Protein AF-A0AAV7K081-F1 (afdb_monomer_lite)

pLDDT: mean 83.05, std 21.76, range [30.31, 98.81]

Foldseek 3Di:
DPPVVVVVVVVVVVVVVPPPDDPPPPDPPPVLPPDPDDDQDDLPQQDLVLLVVLLVLCLPPLNLLAACQLNDADDPVVLVVCVVCVVVVNHDPSDPVDDNNSSSNNNLVSQQVSQALADLNLLVQLLVCLVVVPLVSNLVSLVSHDPSSSVSLLSVLVSLLSSLVSCVRHVQHLLNNLQSRQCSRHVNDDSVSSSSSSSSCSVCVCVSPVD

Organism: NCBI:txid111878

Sequence (211 aa):
MDNLKSIRNSIIGAIRGHLNVDSRRSKPDKNCNKLRTTGVNKIIGLNTVLVAECVAYLKKSISLREEGIFRIPGDLNQVKLYHKQFDYSMKPDLNEELDPNNISTLLKQHIKENCGLLPKREACDMYTAVRQKNIEEISSVIERIAPEQQFIMKEVLYLFKEVSEHEKENKMCTGAIATSCGLSIFPSVNAGNANLMLKILIDNVDEIYKQ

Secondary structure (DSSP, 8-state):
--HHHHHHHHHHHHHHTS-----------TTSSS----S----TT--HHHHHHHHHHHTSHHHHTSTTTTTS---HHHHHHHHHHHHTT------TTS-HHHHHHHHHHHHHHTT-SS-TTTHHHHHHHHHHT-HHHHHHHHHTS-HHHHHHHHHHHHHHHHHHHTHHHH---HHHHHHHHHHHH-TTS-HHHHHHHHHHHHHTHHHHT--

InterPro domains:
  IPR000198 Rho GTPase-activating protein domain [PF00620] (50-187)
  IPR000198 Rho GTPase-activating protein domain [PS50238] (38-209)
  IPR000198 Rho GTPase-activating protein domain [SM00324] (45-206)
  IPR008936 Rho GTPase activation protein [G3DSA:1.10.555.10] (46-210)
  IPR008936 Rho GTPase activation protein [SSF48350] (50-210)

Structure (mmCIF, N/CA/C/O backbone):
data_AF-A0AAV7K081-F1
#
_entry.id   AF-A0AAV7K081-F1
#
loop_
_atom_site.group_PDB
_atom_site.id
_atom_site.type_symbol
_atom_site.label_atom_id
_atom_site.label_alt_id
_atom_site.label_comp_id
_atom_site.label_asym_id
_atom_site.label_entity_id
_atom_site.label_seq_id
_atom_site.pdbx_PDB_ins_code
_atom_site.Cartn_x
_atom_site.Cartn_y
_atom_site.Cartn_z
_atom_site.occupancy
_atom_site.B_iso_or_equiv
_atom_site.auth_seq_id
_atom_site.auth_comp_id
_atom_site.auth_asym_id
_atom_site.auth_atom_id
_atom_site.pdbx_PDB_m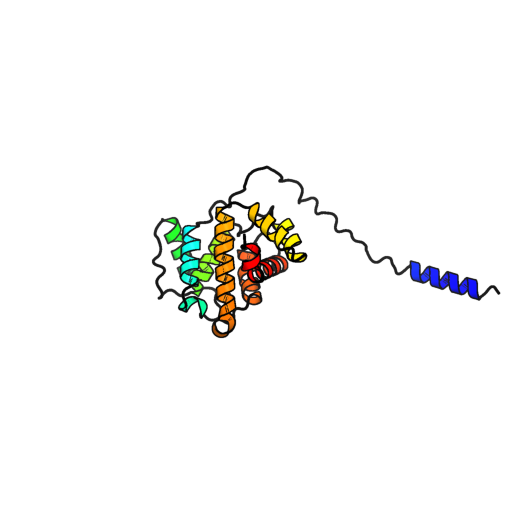odel_num
ATOM 1 N N . MET A 1 1 ? -39.541 -38.784 50.580 1.00 57.72 1 MET A N 1
ATOM 2 C CA . MET A 1 1 ? -39.450 -37.682 49.588 1.00 57.72 1 MET A CA 1
ATOM 3 C C . MET A 1 1 ? -38.010 -37.152 49.521 1.00 57.72 1 MET A C 1
ATOM 5 O O . MET A 1 1 ? -37.781 -35.974 49.274 1.00 57.72 1 MET A O 1
ATOM 9 N N . ASP A 1 2 ? -37.022 -38.043 49.676 1.00 56.03 2 ASP A N 1
ATOM 10 C CA . ASP A 1 2 ? -35.643 -37.648 50.011 1.00 56.03 2 ASP A CA 1
ATOM 11 C C . ASP A 1 2 ? -34.622 -38.074 48.949 1.00 56.03 2 ASP A C 1
ATOM 13 O O . ASP A 1 2 ? -33.504 -37.571 48.916 1.00 56.03 2 ASP A O 1
ATOM 17 N N . ASN A 1 3 ? -35.039 -38.905 47.989 1.00 50.78 3 ASN A N 1
ATOM 18 C CA . ASN A 1 3 ? -34.164 -39.378 46.915 1.00 50.78 3 ASN A CA 1
ATOM 19 C C . ASN A 1 3 ? -34.040 -38.369 45.749 1.00 50.78 3 ASN A C 1
ATOM 21 O O . ASN A 1 3 ? -33.007 -38.280 45.093 1.00 50.78 3 ASN A O 1
ATOM 25 N N . LEU A 1 4 ? -35.052 -37.514 45.541 1.00 49.44 4 LEU A N 1
ATOM 26 C CA . LEU A 1 4 ? -35.037 -36.464 44.505 1.00 49.44 4 LEU A CA 1
ATOM 27 C C . LEU A 1 4 ? -34.168 -35.249 44.884 1.00 49.44 4 LEU A C 1
ATOM 29 O O . LEU A 1 4 ? -33.596 -34.602 44.008 1.00 49.44 4 LEU A O 1
ATOM 33 N N . LYS A 1 5 ? -34.018 -34.948 46.184 1.00 52.81 5 LYS A N 1
ATOM 34 C CA . LYS A 1 5 ? -33.141 -33.864 46.667 1.00 52.81 5 LYS A CA 1
ATOM 35 C C . LYS A 1 5 ? -31.658 -34.235 46.557 1.00 52.81 5 LYS A C 1
ATOM 37 O O . LYS A 1 5 ? -30.850 -33.379 46.208 1.00 52.81 5 LYS A O 1
ATOM 42 N N . SER A 1 6 ? -31.316 -35.506 46.777 1.00 52.69 6 SER A N 1
ATOM 43 C CA . SER A 1 6 ? -29.941 -36.011 46.644 1.00 52.69 6 SER A CA 1
ATOM 44 C C . SER A 1 6 ? -29.457 -35.979 45.186 1.00 52.69 6 SER A C 1
ATOM 46 O O . SER A 1 6 ? -28.386 -35.446 44.893 1.00 52.69 6 SER A O 1
ATOM 48 N N . ILE A 1 7 ? -30.303 -36.416 44.245 1.00 54.06 7 ILE A N 1
ATOM 49 C CA . ILE A 1 7 ? -29.996 -36.388 42.804 1.00 54.06 7 ILE A CA 1
ATOM 50 C C . ILE A 1 7 ? -29.875 -34.943 42.291 1.00 54.06 7 ILE A C 1
ATOM 52 O O . ILE A 1 7 ? -28.935 -34.619 41.565 1.00 54.06 7 ILE A O 1
ATOM 56 N N . ARG A 1 8 ? -30.757 -34.034 42.731 1.00 52.09 8 ARG A N 1
ATOM 57 C CA . ARG A 1 8 ? -30.689 -32.610 42.361 1.00 52.09 8 ARG A CA 1
ATOM 58 C C . ARG A 1 8 ? -29.413 -31.927 42.877 1.00 52.09 8 ARG A C 1
ATOM 60 O O . ARG A 1 8 ? -28.838 -31.110 42.162 1.00 52.09 8 ARG A O 1
ATOM 67 N N . ASN A 1 9 ? -28.935 -32.289 44.068 1.00 52.09 9 ASN A N 1
ATOM 68 C CA . ASN A 1 9 ? -27.687 -31.751 44.619 1.00 52.09 9 ASN A CA 1
ATOM 69 C C . ASN A 1 9 ? -26.438 -32.318 43.921 1.00 52.09 9 ASN A C 1
ATOM 71 O O . ASN A 1 9 ? -25.468 -31.585 43.737 1.00 52.09 9 ASN A O 1
ATOM 75 N N . SER A 1 10 ? -26.483 -33.571 43.457 1.00 52.34 10 SER A N 1
ATOM 76 C CA . SER A 1 10 ? -25.402 -34.180 42.666 1.00 52.34 10 SER A CA 1
ATOM 77 C C . SER A 1 10 ? -25.279 -33.563 41.264 1.00 52.34 10 SER A C 1
ATOM 79 O O . SER A 1 10 ? -24.178 -33.248 40.816 1.00 52.34 10 SER A O 1
ATOM 81 N N . ILE A 1 11 ? -26.407 -33.278 40.600 1.00 51.50 11 ILE A N 1
ATOM 82 C CA . ILE A 1 11 ? -26.422 -32.637 39.271 1.00 51.50 11 ILE A CA 1
ATOM 83 C C . ILE A 1 11 ? -25.978 -31.164 39.355 1.00 51.50 11 ILE A C 1
ATOM 85 O O . ILE A 1 11 ? -25.198 -30.707 38.520 1.00 51.50 11 ILE A O 1
ATOM 89 N N . ILE A 1 12 ? -26.392 -30.421 40.391 1.00 52.19 12 ILE A N 1
ATOM 90 C CA . ILE A 1 12 ? -25.930 -29.035 40.610 1.00 52.19 12 ILE A CA 1
ATOM 91 C C . ILE A 1 12 ? -24.429 -28.989 40.960 1.00 52.19 12 ILE A C 1
ATOM 93 O O . ILE A 1 12 ? -23.737 -28.050 40.558 1.00 52.19 12 ILE A O 1
ATOM 97 N N . GLY A 1 13 ? -23.905 -30.005 41.656 1.00 47.75 13 GLY A N 1
ATOM 98 C CA . GLY A 1 13 ? -22.469 -30.163 41.914 1.00 47.75 13 GLY A CA 1
ATOM 99 C C . GLY A 1 13 ? -21.655 -30.427 40.642 1.00 47.75 13 GLY A C 1
ATOM 100 O O . GLY A 1 13 ? -20.613 -29.805 40.446 1.00 47.75 13 GLY A O 1
ATOM 101 N N . ALA A 1 14 ? -22.165 -31.270 39.739 1.00 45.94 14 ALA A N 1
ATOM 102 C CA . ALA A 1 14 ? -21.508 -31.598 38.472 1.00 45.94 14 ALA A CA 1
ATOM 103 C C . ALA A 1 14 ? -21.505 -30.424 37.469 1.00 45.94 14 ALA A C 1
ATOM 105 O O . ALA A 1 14 ? -20.506 -30.197 36.790 1.00 45.94 14 ALA A O 1
ATOM 106 N N . ILE A 1 15 ? -22.569 -29.611 37.429 1.00 44.66 15 ILE A N 1
ATOM 107 C CA . ILE A 1 15 ? -22.637 -28.421 36.558 1.00 44.66 15 ILE A CA 1
ATOM 108 C C . ILE A 1 15 ? -21.703 -27.301 37.059 1.00 44.66 15 ILE A C 1
ATOM 110 O O . ILE A 1 15 ? -21.118 -26.574 36.256 1.00 44.66 15 ILE A O 1
ATOM 114 N N . ARG A 1 16 ? -21.477 -27.192 38.378 1.00 42.59 16 ARG A N 1
ATOM 115 C CA . ARG A 1 16 ? -20.508 -26.235 38.952 1.00 42.59 16 ARG A CA 1
ATOM 116 C C . ARG A 1 16 ? -19.041 -26.620 38.721 1.00 42.59 16 ARG A C 1
ATOM 118 O O . ARG A 1 16 ? -18.193 -25.734 38.752 1.00 42.59 16 ARG A O 1
ATOM 125 N N . GLY A 1 17 ? -18.741 -27.891 38.442 1.00 38.66 17 GLY A N 1
ATOM 126 C CA . GLY A 1 17 ? -17.387 -28.375 38.130 1.00 38.66 17 GLY A CA 1
ATOM 127 C C . GLY A 1 17 ? -16.946 -28.198 36.669 1.00 38.66 17 GLY A C 1
ATOM 128 O O . GLY A 1 17 ? -15.769 -28.376 36.364 1.00 38.66 17 GLY A O 1
ATOM 129 N N . HIS A 1 18 ? -17.859 -27.833 35.760 1.00 40.00 18 HIS A N 1
ATOM 130 C CA . HIS A 1 18 ? -17.587 -27.734 34.315 1.00 40.00 18 HIS A CA 1
ATOM 131 C C . HIS A 1 18 ? -17.821 -26.348 33.696 1.00 40.00 18 HIS A C 1
ATOM 133 O O . HIS A 1 18 ? -17.709 -26.186 32.485 1.00 40.00 18 HIS A O 1
ATOM 139 N N . LEU A 1 19 ? -18.040 -25.320 34.521 1.00 35.12 19 LEU A N 1
ATOM 140 C CA . LEU A 1 19 ? -18.090 -23.916 34.087 1.00 35.12 19 LEU A CA 1
ATOM 141 C C . LEU A 1 19 ? -16.868 -23.098 34.528 1.00 35.12 19 LEU A C 1
ATOM 143 O O . LEU A 1 19 ? -16.942 -21.877 34.629 1.00 35.12 19 LEU A O 1
ATOM 147 N N . ASN A 1 20 ? -15.724 -23.749 34.747 1.00 35.44 20 ASN A N 1
ATOM 148 C CA . ASN A 1 20 ? -14.445 -23.056 34.889 1.00 35.44 20 ASN A CA 1
ATOM 149 C C . ASN A 1 20 ? -13.696 -23.067 33.548 1.00 35.44 20 ASN A C 1
ATOM 151 O O . ASN A 1 20 ? -12.633 -23.664 33.404 1.00 35.44 20 ASN A O 1
ATOM 155 N N . VAL A 1 21 ? -14.305 -22.442 32.538 1.00 37.94 21 VAL A N 1
ATOM 156 C CA . VAL A 1 21 ? -13.616 -22.091 31.294 1.00 37.94 21 VAL A CA 1
ATOM 157 C C . VAL A 1 21 ? -13.020 -20.709 31.505 1.00 37.94 21 VAL A C 1
ATOM 159 O O . VAL A 1 21 ? -13.690 -19.695 31.343 1.00 37.94 21 VAL A O 1
ATOM 162 N N . ASP A 1 22 ? -11.768 -20.717 31.956 1.00 32.66 22 ASP A N 1
ATOM 163 C CA . ASP A 1 22 ? -10.727 -19.727 31.686 1.00 32.66 22 ASP A CA 1
ATOM 164 C C . ASP A 1 22 ? -11.229 -18.367 31.165 1.00 32.66 22 ASP A C 1
ATOM 166 O O . ASP A 1 22 ? -11.055 -17.991 30.004 1.00 32.66 22 ASP A O 1
ATOM 170 N N . SER A 1 23 ? -11.741 -17.539 32.075 1.00 32.81 23 SER A N 1
ATOM 171 C CA . SER A 1 23 ? -11.668 -16.090 31.923 1.00 32.81 23 SER A CA 1
ATOM 172 C C . SER A 1 23 ? -10.210 -15.658 32.106 1.00 32.81 23 SER A C 1
ATOM 174 O O . SER A 1 23 ? -9.853 -14.974 33.070 1.00 32.81 23 SER A O 1
ATOM 176 N N . ARG A 1 24 ? -9.334 -16.049 31.173 1.00 30.31 24 ARG A N 1
ATOM 177 C CA . ARG A 1 24 ? -8.068 -15.351 30.975 1.00 30.31 24 ARG A CA 1
ATOM 178 C C . ARG A 1 24 ? -8.418 -13.996 30.381 1.00 30.31 24 ARG A C 1
ATOM 180 O O . ARG A 1 24 ? -8.382 -13.796 29.173 1.00 30.31 24 ARG A O 1
ATOM 187 N N . ARG A 1 25 ? -8.737 -13.046 31.267 1.00 32.03 25 ARG A N 1
ATOM 188 C CA . ARG A 1 25 ? -8.391 -11.643 31.047 1.00 32.03 25 ARG A CA 1
ATOM 189 C C . ARG A 1 25 ? -6.933 -11.654 30.614 1.00 32.03 25 ARG A C 1
ATOM 191 O O . ARG A 1 25 ? -6.047 -11.882 31.440 1.00 32.03 25 ARG A O 1
ATOM 198 N N . SER A 1 26 ? -6.695 -11.476 29.321 1.00 33.00 26 SER A N 1
ATOM 199 C CA . SER A 1 26 ? -5.400 -11.072 28.804 1.00 33.00 26 SER A CA 1
ATOM 200 C C . SER A 1 26 ? -5.008 -9.866 29.644 1.00 33.00 26 SER A C 1
ATOM 202 O O . SER A 1 26 ? -5.657 -8.820 29.601 1.00 33.00 26 SER A O 1
ATOM 204 N N . LYS A 1 27 ? -4.020 -10.060 30.522 1.00 31.00 27 LYS A N 1
ATOM 205 C CA . LYS A 1 27 ? -3.407 -8.958 31.255 1.00 31.00 27 LYS A CA 1
ATOM 206 C C . LYS A 1 27 ? -3.045 -7.915 30.193 1.00 31.00 27 LYS A C 1
ATOM 208 O O . LYS A 1 27 ? -2.459 -8.321 29.188 1.00 31.00 27 LYS A O 1
ATOM 213 N N . PRO A 1 28 ? -3.398 -6.629 30.363 1.00 32.41 28 PRO A N 1
ATOM 214 C CA . PRO A 1 28 ? -2.905 -5.608 29.456 1.00 32.41 28 PRO A CA 1
ATOM 215 C C . PRO A 1 28 ? -1.388 -5.739 29.445 1.00 32.41 28 PRO A C 1
ATOM 217 O O . PRO A 1 28 ? -0.758 -5.778 30.509 1.00 32.41 28 PRO A O 1
ATOM 220 N N . ASP A 1 29 ? -0.841 -5.944 28.252 1.00 36.31 29 ASP A N 1
ATOM 221 C CA . ASP A 1 29 ? 0.574 -6.187 28.052 1.00 36.31 29 ASP A CA 1
ATOM 222 C C . ASP A 1 29 ? 1.336 -5.014 28.680 1.00 36.31 29 ASP A C 1
ATOM 224 O O . ASP A 1 29 ? 1.235 -3.863 28.243 1.00 36.31 29 ASP A O 1
ATOM 228 N N . LYS A 1 30 ? 2.030 -5.282 29.794 1.00 36.84 30 LYS A N 1
ATOM 229 C CA . LYS A 1 30 ? 2.661 -4.251 30.638 1.00 36.84 30 LYS A CA 1
ATOM 230 C C . LYS A 1 30 ? 3.803 -3.526 29.916 1.00 36.84 30 LYS A C 1
ATOM 232 O O . LYS A 1 30 ? 4.376 -2.594 30.473 1.00 36.84 30 LYS A O 1
ATOM 237 N N . ASN A 1 31 ? 4.095 -3.919 28.679 1.00 37.59 31 ASN A N 1
ATOM 238 C CA . ASN A 1 31 ? 5.077 -3.300 27.806 1.00 37.59 31 ASN A CA 1
ATOM 239 C C . ASN A 1 31 ? 4.526 -2.146 26.944 1.00 37.59 31 ASN A C 1
ATOM 241 O O . ASN A 1 31 ? 5.303 -1.475 26.272 1.00 37.59 31 ASN A O 1
ATOM 245 N N . CYS A 1 32 ? 3.214 -1.873 26.966 1.00 40.88 32 CYS A N 1
ATOM 246 C CA . CYS A 1 32 ? 2.608 -0.799 26.161 1.00 40.88 32 CYS A CA 1
ATOM 247 C C . CYS A 1 32 ? 2.586 0.583 26.858 1.00 40.88 32 CYS A C 1
ATOM 249 O O . CYS A 1 32 ? 2.302 1.595 26.222 1.00 40.88 32 CYS A O 1
ATOM 251 N N . ASN A 1 33 ? 2.904 0.661 28.157 1.00 32.31 33 ASN A N 1
ATOM 252 C CA . ASN A 1 33 ? 2.663 1.863 28.977 1.00 32.31 33 ASN A CA 1
ATOM 253 C C . ASN A 1 33 ? 3.893 2.730 29.280 1.00 32.31 33 ASN A C 1
ATOM 255 O O . ASN A 1 33 ? 3.880 3.524 30.220 1.00 32.31 33 ASN A O 1
ATOM 259 N N . LYS A 1 34 ? 4.954 2.644 28.479 1.00 36.94 34 LYS A N 1
ATOM 260 C CA . LYS A 1 34 ? 6.111 3.530 28.643 1.00 36.94 34 LYS A CA 1
ATOM 261 C C . LYS A 1 34 ? 6.575 4.029 27.285 1.00 36.94 34 LYS A C 1
ATOM 263 O O . LYS A 1 34 ? 7.508 3.470 26.743 1.00 36.94 34 LYS A O 1
ATOM 268 N N . LEU A 1 35 ? 5.852 5.011 26.738 1.00 37.44 35 LEU A N 1
ATOM 269 C CA . LEU A 1 35 ? 6.270 5.981 25.705 1.00 37.44 35 LEU A CA 1
ATOM 270 C C . LEU A 1 35 ? 5.055 6.869 25.355 1.00 37.44 35 LEU A C 1
ATOM 272 O O . LEU A 1 35 ? 4.491 6.824 24.266 1.00 37.44 35 LEU A O 1
ATOM 276 N N . ARG A 1 36 ? 4.606 7.667 26.329 1.00 37.81 36 ARG A N 1
ATOM 277 C CA . ARG A 1 36 ? 3.762 8.842 26.073 1.00 37.81 36 ARG A CA 1
ATOM 278 C C . ARG A 1 36 ? 4.632 10.076 26.271 1.00 37.81 36 ARG A C 1
ATOM 280 O O . ARG A 1 36 ? 4.566 10.726 27.305 1.00 37.81 36 ARG A O 1
ATOM 287 N N . THR A 1 37 ? 5.490 10.348 25.298 1.00 37.56 37 THR A N 1
ATOM 288 C CA . THR A 1 37 ? 6.133 11.654 25.143 1.00 37.56 37 THR A CA 1
ATOM 289 C C . THR A 1 37 ? 5.453 12.360 23.983 1.00 37.56 37 THR A C 1
ATOM 291 O O . THR A 1 37 ? 5.341 11.821 22.885 1.00 37.56 37 THR A O 1
ATOM 294 N N . THR A 1 38 ? 4.927 13.540 24.278 1.00 39.31 38 THR A N 1
ATOM 295 C CA . THR A 1 38 ? 4.279 14.474 23.361 1.00 39.31 38 THR A CA 1
ATOM 296 C C . THR A 1 38 ? 5.283 14.964 22.321 1.00 39.31 38 THR A C 1
ATOM 298 O O . THR A 1 38 ? 6.138 15.792 22.617 1.00 39.31 38 THR A O 1
ATOM 301 N N . GLY A 1 39 ? 5.186 14.421 21.114 1.00 43.22 39 GLY A N 1
ATOM 302 C CA . GLY A 1 39 ? 5.929 14.834 19.932 1.00 43.22 39 GLY A CA 1
ATOM 303 C C . GLY A 1 39 ? 5.415 14.020 18.752 1.00 43.22 39 GLY A C 1
ATOM 304 O O . GLY A 1 39 ? 5.302 12.800 18.856 1.00 43.22 39 GLY A O 1
ATOM 305 N N . VAL A 1 40 ? 5.023 14.683 17.664 1.00 46.47 40 VAL A N 1
ATOM 306 C CA . VAL A 1 40 ? 4.635 14.013 16.417 1.00 46.47 40 VAL A CA 1
ATOM 307 C C . VAL A 1 40 ? 5.883 13.292 15.897 1.00 46.47 40 VAL A C 1
ATOM 309 O O . VAL A 1 40 ? 6.811 13.925 15.399 1.00 46.47 40 VAL A O 1
ATOM 312 N N . ASN A 1 41 ? 5.963 11.976 16.099 1.00 51.66 41 ASN A N 1
ATOM 313 C CA . ASN A 1 41 ? 7.127 11.187 15.704 1.00 51.66 41 ASN A CA 1
ATOM 314 C C . ASN A 1 41 ? 7.085 10.949 14.192 1.00 51.66 41 ASN A C 1
ATOM 316 O O . ASN A 1 41 ? 6.479 9.992 13.713 1.00 51.66 41 ASN A O 1
ATOM 320 N N . LYS A 1 42 ? 7.740 11.837 13.444 1.00 50.41 42 LYS A N 1
ATOM 321 C CA . LYS A 1 42 ? 8.015 11.665 12.018 1.00 50.41 42 LYS A CA 1
ATOM 322 C C . LYS A 1 42 ? 8.812 10.375 11.804 1.00 50.41 42 LYS A C 1
ATOM 324 O O . LYS A 1 42 ? 9.826 10.159 12.467 1.00 50.41 42 LYS A O 1
ATOM 329 N N . ILE A 1 43 ? 8.384 9.530 10.865 1.00 59.81 43 ILE A N 1
ATOM 330 C CA . ILE A 1 43 ? 9.253 8.472 10.340 1.00 59.81 43 ILE A CA 1
ATOM 331 C C . ILE A 1 43 ? 10.421 9.152 9.621 1.00 59.81 43 ILE A C 1
ATOM 333 O O . ILE A 1 43 ? 10.242 9.861 8.631 1.00 59.81 43 ILE A O 1
ATOM 337 N N . ILE A 1 44 ? 11.619 8.974 10.170 1.00 60.56 44 ILE A N 1
ATOM 338 C CA . ILE A 1 44 ? 12.863 9.494 9.606 1.00 60.56 44 ILE A CA 1
ATOM 339 C C . ILE A 1 44 ? 13.227 8.613 8.403 1.00 60.56 44 ILE A C 1
ATOM 341 O O . ILE A 1 44 ? 13.303 7.399 8.553 1.00 60.56 44 ILE A O 1
ATOM 345 N N . GLY A 1 45 ? 13.447 9.220 7.232 1.00 69.38 45 GLY A N 1
ATOM 346 C CA . GLY A 1 45 ? 13.982 8.538 6.040 1.00 69.38 45 GLY A CA 1
ATOM 347 C C . GLY A 1 45 ? 12.977 8.203 4.930 1.00 69.38 45 GLY A C 1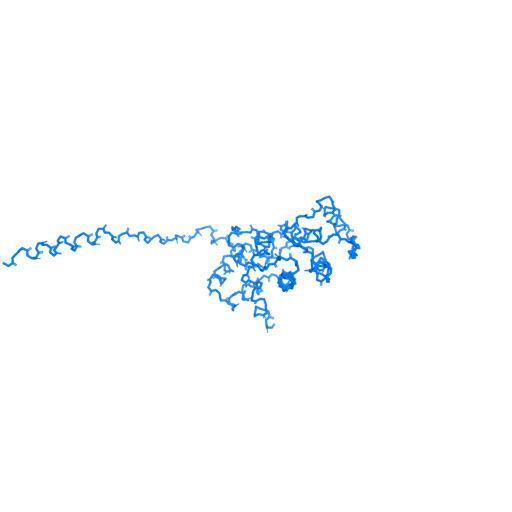
ATOM 348 O O . GLY A 1 45 ? 13.391 7.897 3.812 1.00 69.38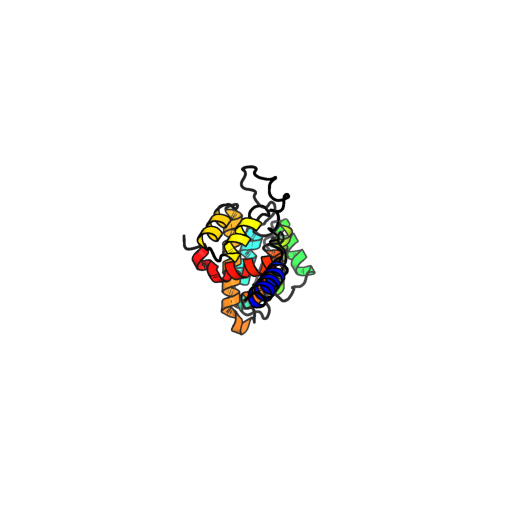 45 GLY A O 1
ATOM 349 N N . LEU A 1 46 ? 11.665 8.328 5.169 1.00 83.69 46 LEU A N 1
ATOM 350 C CA . LEU A 1 46 ? 10.664 8.058 4.133 1.00 83.69 46 LEU A CA 1
ATOM 351 C C . LEU A 1 46 ? 10.690 9.152 3.050 1.00 83.69 46 LEU A C 1
ATOM 353 O O . LEU A 1 46 ? 10.135 10.236 3.215 1.00 83.69 46 LEU A O 1
ATOM 357 N N . ASN A 1 47 ? 11.358 8.858 1.934 1.00 88.19 47 ASN A N 1
ATOM 358 C CA . ASN A 1 47 ? 11.441 9.736 0.767 1.00 88.19 47 ASN A CA 1
ATOM 359 C C . ASN A 1 47 ? 10.066 9.864 0.081 1.00 88.19 47 ASN A C 1
ATOM 361 O O . ASN A 1 47 ? 9.613 8.935 -0.588 1.00 88.19 47 ASN A O 1
ATOM 365 N N . THR A 1 48 ? 9.410 11.013 0.257 1.00 87.88 48 THR A N 1
ATOM 366 C CA . THR A 1 48 ? 8.087 11.331 -0.308 1.00 87.88 48 THR A CA 1
ATOM 367 C C . THR A 1 48 ? 8.097 11.389 -1.833 1.00 87.88 48 THR A C 1
ATOM 369 O O . THR A 1 48 ? 7.127 10.965 -2.455 1.00 87.88 48 THR A O 1
ATOM 372 N N . VAL A 1 49 ? 9.188 11.870 -2.438 1.00 88.75 49 VAL A N 1
ATOM 373 C CA . VAL A 1 49 ? 9.337 11.960 -3.898 1.00 88.75 49 VAL A CA 1
ATOM 374 C C . VAL A 1 49 ? 9.390 10.562 -4.502 1.00 88.75 49 VAL A C 1
ATOM 376 O O . VAL A 1 49 ? 8.651 10.289 -5.440 1.00 88.75 49 VAL A O 1
ATOM 379 N N . LEU A 1 50 ? 10.181 9.651 -3.922 1.00 91.38 50 LEU A N 1
ATOM 380 C CA . LEU A 1 50 ? 10.226 8.251 -4.364 1.00 91.38 50 LEU A CA 1
ATOM 381 C C . LEU A 1 50 ? 8.829 7.635 -4.364 1.00 91.38 50 LEU A C 1
ATOM 383 O O . LEU A 1 50 ? 8.422 7.014 -5.345 1.00 91.38 50 LEU A O 1
ATOM 387 N N . VAL A 1 51 ? 8.093 7.811 -3.263 1.00 93.50 51 VAL A N 1
ATOM 388 C CA . VAL A 1 51 ? 6.750 7.245 -3.127 1.00 93.50 51 VAL A CA 1
ATOM 389 C C . VAL A 1 51 ? 5.800 7.842 -4.161 1.00 93.50 51 VAL A C 1
ATOM 391 O O . VAL A 1 51 ? 5.103 7.085 -4.827 1.00 93.50 51 VAL A O 1
ATOM 394 N N . ALA A 1 52 ? 5.799 9.166 -4.331 1.00 92.50 52 ALA A N 1
ATOM 395 C CA . ALA A 1 52 ? 4.938 9.844 -5.294 1.00 92.50 52 ALA A CA 1
ATOM 396 C C . ALA A 1 52 ? 5.204 9.383 -6.736 1.00 92.50 52 ALA A C 1
ATOM 398 O O . ALA A 1 52 ? 4.262 9.071 -7.458 1.00 92.50 52 ALA A O 1
ATOM 399 N N . GLU A 1 53 ? 6.472 9.268 -7.139 1.00 92.81 53 GLU A N 1
ATOM 400 C CA . GLU A 1 53 ? 6.849 8.791 -8.475 1.00 92.81 53 GLU A CA 1
ATOM 401 C C . GLU A 1 53 ? 6.458 7.320 -8.685 1.00 92.81 53 GLU A C 1
ATOM 403 O O . GLU A 1 53 ? 5.903 6.969 -9.727 1.00 92.81 53 GLU A O 1
ATOM 408 N N . CYS A 1 54 ? 6.664 6.458 -7.681 1.00 95.56 54 CYS A N 1
ATOM 409 C CA . CYS A 1 54 ? 6.227 5.063 -7.752 1.00 95.56 54 CYS A CA 1
ATOM 410 C C . CYS A 1 54 ? 4.702 4.950 -7.848 1.00 95.56 54 CYS A C 1
ATOM 412 O O . CYS A 1 54 ? 4.197 4.171 -8.651 1.00 95.56 54 CYS A O 1
ATOM 414 N N . VAL A 1 55 ? 3.958 5.720 -7.047 1.00 96.88 55 VAL A N 1
ATOM 415 C CA . VAL A 1 55 ? 2.489 5.735 -7.083 1.00 96.88 55 VAL A CA 1
ATOM 416 C C . VAL A 1 55 ? 2.000 6.216 -8.445 1.00 96.88 55 VAL A C 1
ATOM 418 O O . VAL A 1 55 ? 1.172 5.546 -9.055 1.00 96.88 55 VAL A O 1
ATOM 421 N N . ALA A 1 56 ? 2.544 7.321 -8.959 1.00 95.06 56 ALA A N 1
ATOM 422 C CA . ALA A 1 56 ? 2.188 7.845 -10.274 1.00 95.06 56 ALA A CA 1
ATOM 423 C C . ALA A 1 56 ? 2.453 6.821 -11.390 1.00 95.06 56 ALA A C 1
ATOM 425 O O . ALA A 1 56 ? 1.616 6.637 -12.270 1.00 95.06 56 ALA A O 1
ATOM 426 N N . TYR A 1 57 ? 3.584 6.113 -11.331 1.00 96.06 57 TYR A N 1
ATOM 427 C CA . TYR A 1 57 ? 3.904 5.045 -12.274 1.00 96.06 57 TYR A CA 1
ATOM 428 C C . TYR A 1 57 ? 2.932 3.861 -12.188 1.00 96.06 57 TYR A C 1
ATOM 430 O O . TYR A 1 57 ? 2.457 3.347 -13.202 1.00 96.06 57 TYR A O 1
ATOM 438 N N . LEU A 1 58 ? 2.630 3.411 -10.970 1.00 97.44 58 LEU A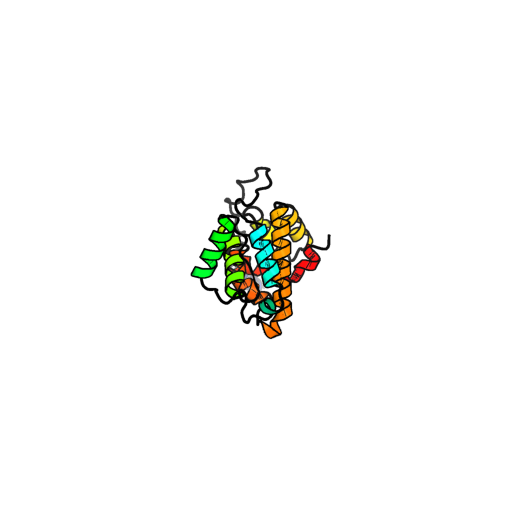 N 1
ATOM 439 C CA . LEU A 1 58 ? 1.812 2.223 -10.735 1.00 97.44 58 LEU A CA 1
ATOM 440 C C . LEU A 1 58 ? 0.319 2.459 -11.007 1.00 97.44 58 LEU A C 1
ATOM 442 O O . LEU A 1 58 ? -0.397 1.492 -11.244 1.00 97.44 58 LEU A O 1
ATOM 446 N N . LYS A 1 59 ? -0.129 3.721 -11.048 1.00 97.25 59 LYS A N 1
ATOM 447 C CA . LYS A 1 59 ? -1.470 4.118 -11.512 1.00 97.25 59 LYS A CA 1
ATOM 448 C C . LYS A 1 59 ? -1.605 4.188 -13.040 1.00 97.25 59 LYS A C 1
ATOM 450 O O . LYS A 1 59 ? -2.699 4.388 -13.557 1.00 97.25 59 LYS A O 1
ATOM 455 N N . LYS A 1 60 ? -0.520 4.030 -13.807 1.00 96.25 60 LYS A N 1
ATOM 456 C CA . LYS A 1 60 ? -0.624 3.935 -15.272 1.00 96.25 60 LYS A CA 1
ATOM 457 C C . LYS A 1 60 ? -1.363 2.653 -15.660 1.00 96.25 60 LYS A C 1
ATOM 459 O O . LYS A 1 60 ? -1.164 1.606 -15.047 1.00 96.25 60 LYS A O 1
ATOM 464 N N . SER A 1 61 ? -2.142 2.705 -16.745 1.00 93.19 61 SER A N 1
ATOM 465 C CA . SER A 1 61 ? -2.949 1.559 -17.196 1.00 93.19 61 SER A CA 1
ATOM 466 C C . SER A 1 61 ? -2.128 0.290 -17.451 1.00 93.19 61 SER A C 1
ATOM 468 O O . SER A 1 61 ? -2.674 -0.798 -17.298 1.00 93.19 61 SER A O 1
ATOM 470 N N . ILE A 1 62 ? -0.860 0.404 -17.863 1.00 93.88 62 ILE A N 1
ATOM 471 C CA . ILE A 1 62 ? 0.011 -0.760 -18.075 1.00 93.88 62 ILE A CA 1
ATOM 472 C C . ILE A 1 62 ? 0.299 -1.484 -16.752 1.00 93.88 62 ILE A C 1
ATOM 474 O O . ILE A 1 62 ? 0.121 -2.692 -16.655 1.00 93.88 62 ILE A O 1
ATOM 478 N N . SER A 1 63 ? 0.623 -0.729 -15.702 1.00 96.75 63 SER A N 1
ATOM 479 C CA . SER A 1 63 ? 0.911 -1.244 -14.362 1.00 96.75 63 SER A CA 1
ATOM 480 C C . SER A 1 63 ? -0.326 -1.831 -13.681 1.00 96.75 63 SER A C 1
ATOM 482 O O . SER A 1 63 ? -0.234 -2.856 -13.012 1.00 96.75 63 SER A O 1
ATOM 484 N N . LEU A 1 64 ? -1.496 -1.208 -13.862 1.00 97.88 64 LEU A N 1
ATOM 485 C CA . LEU A 1 64 ? -2.751 -1.668 -13.255 1.00 97.88 64 LEU A CA 1
ATOM 486 C C . LEU A 1 64 ? -3.226 -3.018 -13.803 1.00 97.88 64 LEU A C 1
ATOM 488 O O . LEU A 1 64 ? -3.956 -3.726 -13.113 1.00 97.88 64 LEU A O 1
ATOM 492 N N . ARG A 1 65 ? -2.818 -3.382 -15.022 1.00 97.31 65 ARG A N 1
ATOM 493 C CA . ARG A 1 65 ? -3.184 -4.645 -15.682 1.00 97.31 65 ARG A CA 1
ATOM 494 C C . ARG A 1 65 ? -2.128 -5.740 -15.522 1.00 97.31 65 ARG A C 1
ATOM 496 O O . ARG A 1 65 ? -2.395 -6.875 -15.905 1.00 97.31 65 ARG A O 1
ATOM 503 N N . GLU A 1 66 ? -0.968 -5.413 -14.950 1.00 97.94 66 GLU A N 1
ATOM 504 C CA . GLU A 1 66 ? 0.137 -6.349 -14.734 1.00 97.94 66 GLU A CA 1
ATOM 505 C C . GLU A 1 66 ? -0.296 -7.507 -13.823 1.00 97.94 66 GLU A C 1
ATOM 507 O O . GLU A 1 66 ? -0.689 -7.305 -12.668 1.00 97.94 66 GLU A O 1
ATOM 512 N N . GLU A 1 67 ? -0.230 -8.739 -14.333 1.00 98.12 67 GLU A N 1
ATOM 513 C CA . GLU A 1 67 ? -0.690 -9.909 -13.589 1.00 98.12 67 GLU A CA 1
ATOM 514 C C . GLU A 1 67 ? 0.143 -10.123 -12.322 1.00 98.12 67 GLU A C 1
ATOM 516 O O . GLU A 1 67 ? 1.353 -10.306 -12.354 1.00 98.12 67 GLU A O 1
ATOM 521 N N . GLY A 1 68 ? -0.521 -10.181 -11.169 1.00 98.06 68 GLY A N 1
ATOM 522 C CA . GLY A 1 68 ? 0.143 -10.408 -9.897 1.00 98.06 68 GLY A CA 1
ATOM 523 C C . GLY A 1 68 ? 0.976 -9.224 -9.416 1.00 98.06 68 GLY A C 1
ATOM 524 O O . GLY A 1 68 ? 1.856 -9.439 -8.580 1.00 98.06 68 GLY A O 1
ATOM 525 N N . ILE A 1 69 ? 0.709 -7.999 -9.882 1.00 98.50 69 ILE A N 1
ATOM 526 C CA . ILE A 1 69 ? 1.345 -6.781 -9.364 1.00 98.50 69 ILE A CA 1
ATOM 527 C C . ILE A 1 69 ? 1.329 -6.757 -7.825 1.00 98.50 69 ILE A C 1
ATOM 529 O O . ILE A 1 69 ? 0.362 -7.172 -7.191 1.00 98.50 69 ILE A O 1
ATOM 533 N N . PHE A 1 70 ? 2.424 -6.332 -7.190 1.00 98.44 70 PHE A N 1
ATOM 534 C CA . PHE A 1 70 ? 2.692 -6.462 -5.744 1.00 98.44 70 PHE A CA 1
ATOM 535 C C . PHE A 1 70 ? 2.850 -7.886 -5.185 1.00 98.44 70 PHE A C 1
ATOM 537 O O . PHE A 1 70 ? 3.488 -8.029 -4.137 1.00 98.44 70 PHE A O 1
ATOM 544 N N . ARG A 1 71 ? 2.340 -8.936 -5.831 1.00 98.25 71 ARG A N 1
ATOM 545 C CA . ARG A 1 71 ? 2.588 -10.335 -5.441 1.00 98.25 71 ARG A CA 1
ATOM 546 C C . ARG A 1 71 ? 3.903 -10.847 -6.020 1.00 98.25 71 ARG A C 1
ATOM 548 O O . ARG A 1 71 ? 4.673 -11.468 -5.291 1.00 98.25 71 ARG A O 1
ATOM 555 N N . ILE A 1 72 ? 4.145 -10.598 -7.304 1.00 98.12 72 ILE A N 1
ATOM 556 C CA . ILE A 1 72 ? 5.361 -11.014 -8.003 1.00 98.12 72 ILE A CA 1
ATOM 557 C C . ILE A 1 72 ? 6.513 -10.084 -7.583 1.00 98.12 72 ILE A C 1
ATOM 559 O O . ILE A 1 72 ? 6.341 -8.862 -7.566 1.00 98.12 72 ILE A O 1
ATOM 563 N N . PRO A 1 73 ? 7.668 -10.625 -7.153 1.00 96.38 73 PRO A N 1
ATOM 564 C CA . PRO A 1 73 ? 8.840 -9.807 -6.872 1.00 96.38 73 PRO A CA 1
ATOM 565 C C . PRO A 1 73 ? 9.483 -9.327 -8.178 1.00 96.38 73 PRO A C 1
ATOM 567 O O . PRO A 1 73 ? 9.582 -10.090 -9.134 1.00 96.38 73 PRO A O 1
ATOM 570 N N . GLY A 1 74 ? 9.964 -8.087 -8.190 1.00 96.12 74 GLY A N 1
ATOM 571 C CA . GLY A 1 74 ? 10.808 -7.572 -9.268 1.00 96.12 74 GLY A CA 1
ATOM 572 C C . GLY A 1 74 ? 12.265 -8.037 -9.163 1.00 96.12 74 GLY A C 1
ATOM 573 O O . GLY A 1 74 ? 12.676 -8.672 -8.185 1.00 96.12 74 GLY A O 1
ATOM 574 N N . ASP A 1 75 ? 13.071 -7.658 -10.150 1.00 95.38 75 ASP A N 1
ATOM 575 C CA . ASP A 1 75 ? 14.521 -7.819 -10.157 1.00 95.38 75 ASP A CA 1
ATOM 576 C C . ASP A 1 75 ? 15.171 -6.961 -9.060 1.00 95.38 75 ASP A C 1
ATOM 578 O O . ASP A 1 75 ? 15.255 -5.731 -9.127 1.00 95.38 75 ASP A O 1
ATOM 582 N N . LEU A 1 76 ? 15.699 -7.640 -8.041 1.00 93.25 76 LEU A N 1
ATOM 583 C CA . LEU A 1 76 ? 16.342 -7.018 -6.888 1.00 93.25 76 LEU A CA 1
ATOM 584 C C . LEU A 1 76 ? 17.579 -6.185 -7.250 1.00 93.25 76 LEU A C 1
ATOM 586 O O . LEU A 1 76 ? 17.918 -5.262 -6.507 1.00 93.25 76 LEU A O 1
ATOM 590 N N . ASN A 1 77 ? 18.278 -6.489 -8.346 1.00 93.50 77 ASN A N 1
ATOM 591 C CA . ASN A 1 77 ? 19.413 -5.680 -8.792 1.00 93.50 77 ASN A CA 1
ATOM 592 C C . ASN A 1 77 ? 18.929 -4.335 -9.331 1.00 93.50 77 ASN A C 1
ATOM 594 O O . ASN A 1 77 ? 19.483 -3.292 -8.975 1.00 93.50 77 ASN A O 1
ATOM 598 N N . GLN A 1 78 ? 17.857 -4.361 -10.120 1.00 91.88 78 GLN A N 1
ATOM 599 C CA . GLN A 1 78 ? 17.250 -3.164 -10.683 1.00 91.88 78 GLN A CA 1
ATOM 600 C C . GLN A 1 78 ? 16.597 -2.300 -9.592 1.00 91.88 78 GLN A C 1
ATOM 602 O O . GLN A 1 78 ? 16.816 -1.090 -9.546 1.00 91.88 78 GLN A O 1
ATOM 607 N N . VAL A 1 79 ? 15.894 -2.920 -8.638 1.00 92.50 79 VAL A N 1
ATOM 608 C CA . VAL A 1 79 ? 15.317 -2.235 -7.466 1.00 92.50 79 VAL A CA 1
ATOM 609 C C . VAL A 1 79 ? 16.395 -1.522 -6.643 1.00 92.50 79 VAL A C 1
ATOM 611 O O . VAL A 1 79 ? 16.241 -0.351 -6.294 1.00 92.50 79 VAL A O 1
ATOM 614 N N . LYS A 1 80 ? 17.528 -2.186 -6.375 1.00 90.31 80 LYS A N 1
ATOM 615 C CA . LYS A 1 80 ? 18.669 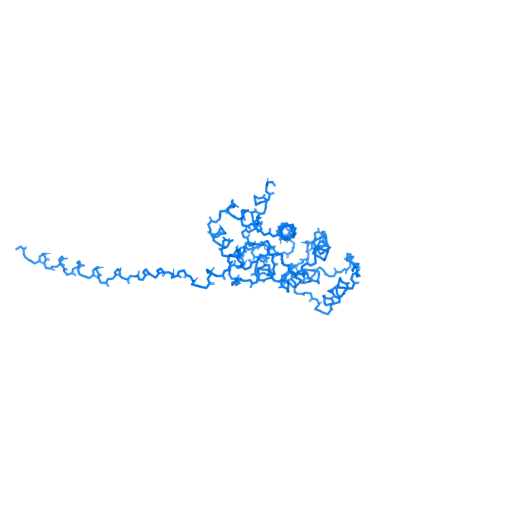-1.567 -5.676 1.00 90.31 80 LYS A CA 1
ATOM 616 C C . LYS A 1 80 ? 19.263 -0.394 -6.452 1.00 90.31 80 LYS A C 1
ATOM 618 O O . LYS A 1 80 ? 19.708 0.571 -5.833 1.00 90.31 80 LYS A O 1
ATOM 623 N N . LEU A 1 81 ? 19.310 -0.476 -7.782 1.00 89.62 81 LEU A N 1
ATOM 624 C CA . LEU A 1 81 ? 19.791 0.622 -8.616 1.00 89.62 81 LEU A CA 1
ATOM 625 C C . LEU A 1 81 ? 18.865 1.840 -8.511 1.00 89.62 81 LEU A C 1
ATOM 627 O O . LEU A 1 81 ? 19.360 2.949 -8.320 1.00 89.62 81 LEU A O 1
ATOM 631 N N . TYR A 1 82 ? 17.546 1.637 -8.551 1.00 89.81 82 TYR A N 1
ATOM 632 C CA . TYR A 1 82 ? 16.580 2.726 -8.394 1.00 89.81 82 TYR A CA 1
ATOM 633 C C . TYR A 1 82 ? 16.649 3.384 -7.015 1.00 89.81 82 TYR A C 1
ATOM 635 O O . TYR A 1 82 ? 16.655 4.611 -6.937 1.00 89.81 82 TYR A O 1
ATOM 643 N N . HIS A 1 83 ? 16.785 2.601 -5.937 1.00 88.12 83 HIS A N 1
ATOM 644 C CA . HIS A 1 83 ? 17.023 3.148 -4.595 1.00 88.12 83 HIS A CA 1
ATOM 645 C C . HIS A 1 83 ? 18.227 4.097 -4.577 1.00 88.12 83 HIS A C 1
ATOM 647 O O . HIS A 1 83 ? 18.104 5.248 -4.166 1.00 88.12 83 HIS A O 1
ATOM 653 N N . LYS A 1 84 ? 19.367 3.648 -5.120 1.00 86.12 84 LYS A N 1
ATOM 654 C CA . LYS A 1 84 ? 20.583 4.469 -5.195 1.00 86.12 84 LYS A CA 1
ATOM 655 C C . LYS A 1 84 ? 20.373 5.752 -5.995 1.00 86.12 84 LYS A C 1
ATOM 657 O O . LYS A 1 84 ? 20.892 6.791 -5.608 1.00 86.12 84 LYS A O 1
ATOM 662 N N . GLN A 1 85 ? 19.643 5.698 -7.108 1.00 85.94 85 GLN A N 1
ATOM 663 C CA . GLN A 1 85 ? 19.369 6.892 -7.914 1.00 85.94 85 GLN A CA 1
ATOM 664 C C . GLN A 1 85 ? 18.627 7.949 -7.083 1.00 85.94 85 GLN A C 1
ATOM 666 O O . GLN A 1 85 ? 19.096 9.085 -6.997 1.00 85.94 85 GLN A O 1
ATOM 671 N N . PHE A 1 86 ? 17.567 7.560 -6.369 1.00 83.00 86 PHE A N 1
ATOM 672 C CA . PHE A 1 86 ? 16.854 8.475 -5.474 1.00 83.00 86 PHE A CA 1
ATOM 673 C C . PHE A 1 86 ? 17.728 9.015 -4.330 1.00 83.00 86 PHE A C 1
ATOM 675 O O . PHE A 1 86 ? 17.613 10.198 -4.006 1.00 83.00 86 PHE A O 1
ATOM 682 N N . ASP A 1 87 ? 18.625 8.205 -3.758 1.00 79.88 87 ASP A N 1
ATOM 683 C CA . ASP A 1 87 ? 19.551 8.645 -2.700 1.00 79.88 87 ASP A CA 1
ATOM 684 C C . ASP A 1 87 ? 20.531 9.722 -3.189 1.00 79.88 87 ASP A C 1
ATOM 686 O O . ASP A 1 87 ? 20.862 10.658 -2.460 1.00 79.88 87 ASP A O 1
ATOM 690 N N . TYR A 1 88 ? 20.958 9.640 -4.451 1.00 79.31 88 TYR A N 1
ATOM 691 C CA . TYR A 1 88 ? 21.815 10.648 -5.079 1.00 79.31 88 TYR A CA 1
ATOM 692 C C . TYR A 1 88 ? 21.044 11.868 -5.604 1.00 79.31 88 TYR A C 1
ATOM 694 O O . TYR A 1 88 ? 21.616 12.679 -6.329 1.00 79.31 88 TYR A O 1
ATOM 702 N N . SER A 1 89 ? 19.756 12.019 -5.262 1.00 69.69 89 SER A N 1
ATOM 703 C CA . SER A 1 89 ? 18.858 13.036 -5.842 1.00 69.69 89 SER A CA 1
ATOM 704 C C . SER A 1 89 ? 18.763 12.966 -7.373 1.00 69.69 89 SER A C 1
ATOM 706 O O . SER A 1 89 ? 18.332 13.917 -8.025 1.00 69.69 89 SER A O 1
ATOM 708 N N . MET A 1 90 ? 19.141 11.826 -7.957 1.00 67.12 90 MET A N 1
ATOM 709 C CA . MET A 1 90 ? 18.940 11.531 -9.365 1.00 67.12 90 MET A CA 1
ATOM 710 C C . MET A 1 90 ? 17.519 11.000 -9.494 1.00 67.12 90 MET A C 1
ATOM 712 O O . MET A 1 90 ? 17.218 9.899 -9.038 1.00 67.12 90 MET A O 1
ATOM 716 N N . LYS A 1 91 ? 16.619 11.785 -10.086 1.00 67.62 91 LYS A N 1
ATOM 717 C CA . LYS A 1 91 ? 15.271 11.302 -10.390 1.00 67.62 91 LYS A CA 1
ATOM 718 C C . LYS A 1 91 ? 15.398 10.180 -11.435 1.00 67.62 91 LYS A C 1
ATOM 720 O O . LYS A 1 91 ? 15.831 10.484 -12.548 1.00 67.62 91 LYS A O 1
ATOM 725 N N . PRO A 1 92 ? 15.081 8.910 -11.115 1.00 68.56 92 PRO A N 1
ATOM 726 C CA . PRO A 1 92 ? 15.064 7.875 -12.135 1.00 68.56 92 PRO A CA 1
ATOM 727 C C . PRO A 1 92 ? 13.984 8.207 -13.159 1.00 68.56 92 PRO A C 1
ATOM 729 O O . PRO A 1 92 ? 12.887 8.638 -12.795 1.00 68.56 92 PRO A O 1
ATOM 732 N N . ASP A 1 93 ? 14.293 8.008 -14.436 1.00 71.31 93 ASP A N 1
ATOM 733 C CA . ASP A 1 93 ? 13.285 8.088 -15.485 1.00 71.31 93 ASP A CA 1
ATOM 734 C C . ASP A 1 93 ? 12.396 6.843 -15.403 1.00 71.31 93 ASP A C 1
ATOM 736 O O . ASP A 1 93 ? 12.734 5.776 -15.918 1.00 71.31 93 ASP A O 1
ATOM 740 N N . LEU A 1 94 ? 11.287 6.961 -14.669 1.00 77.94 94 LEU A N 1
ATOM 741 C CA . LEU A 1 94 ? 10.269 5.919 -14.588 1.00 77.94 94 LEU A CA 1
ATOM 742 C C . LEU A 1 94 ? 9.369 5.976 -15.834 1.00 77.94 94 LEU A C 1
ATOM 744 O O . LEU A 1 94 ? 8.211 6.413 -15.785 1.00 77.94 94 LEU A O 1
ATOM 748 N N . ASN A 1 95 ? 9.926 5.565 -16.971 1.00 75.88 95 ASN A N 1
ATOM 749 C CA . ASN A 1 95 ? 9.212 5.475 -18.242 1.00 75.88 95 ASN A CA 1
ATOM 750 C C . ASN A 1 95 ? 8.449 4.144 -18.380 1.00 75.88 95 ASN A C 1
ATOM 752 O O . ASN A 1 95 ? 8.652 3.211 -17.609 1.00 75.88 95 ASN A O 1
ATOM 756 N N . GLU A 1 96 ? 7.519 4.075 -19.333 1.00 68.31 96 GLU A N 1
ATOM 757 C CA . GLU A 1 96 ? 6.577 2.948 -19.492 1.00 68.31 96 GLU A CA 1
ATOM 758 C C . GLU A 1 96 ? 7.228 1.615 -19.897 1.00 68.31 96 GLU A C 1
ATOM 760 O O . GLU A 1 96 ? 6.550 0.592 -19.902 1.00 68.31 96 GLU A O 1
ATOM 765 N N . GLU A 1 97 ? 8.524 1.605 -20.213 1.00 75.81 97 GLU A N 1
ATOM 766 C CA . GLU A 1 97 ? 9.268 0.386 -20.552 1.00 75.81 97 GLU A CA 1
ATOM 767 C C . GLU A 1 97 ? 9.737 -0.379 -19.304 1.00 75.81 97 GLU A C 1
ATOM 769 O O . GLU A 1 97 ? 10.219 -1.508 -19.407 1.00 75.81 97 GLU A O 1
ATOM 774 N N . LEU A 1 98 ? 9.611 0.217 -18.113 1.00 86.69 98 LEU A N 1
ATOM 775 C CA . LEU A 1 98 ? 10.020 -0.425 -16.871 1.00 86.69 98 LEU A CA 1
ATOM 776 C C . LEU A 1 98 ? 9.031 -1.509 -16.434 1.00 86.69 98 LEU A C 1
ATOM 778 O O . LEU A 1 98 ? 7.819 -1.304 -16.403 1.00 86.69 98 LEU A O 1
ATOM 782 N N . ASP A 1 99 ? 9.560 -2.641 -15.973 1.00 93.38 99 ASP A N 1
ATOM 783 C CA . ASP A 1 99 ? 8.755 -3.700 -15.360 1.00 93.38 99 ASP A CA 1
ATOM 784 C C . ASP A 1 99 ? 8.000 -3.161 -14.117 1.00 93.38 99 ASP A C 1
ATOM 786 O O . ASP A 1 99 ? 8.640 -2.750 -13.135 1.00 93.38 99 ASP A O 1
ATOM 790 N N . PRO A 1 100 ? 6.650 -3.170 -14.103 1.00 96.44 100 PRO A N 1
ATOM 791 C CA . PRO A 1 100 ? 5.864 -2.715 -12.956 1.00 96.44 100 PRO A CA 1
ATOM 792 C C . PRO A 1 100 ? 6.164 -3.486 -11.662 1.00 96.44 100 PRO A C 1
ATOM 794 O O . PRO A 1 100 ? 6.042 -2.932 -10.561 1.00 96.44 100 PRO A O 1
ATOM 797 N N . ASN A 1 101 ? 6.625 -4.737 -11.749 1.00 97.50 101 ASN A N 1
ATOM 798 C CA . ASN A 1 101 ? 7.024 -5.525 -10.585 1.00 97.50 101 ASN A CA 1
ATOM 799 C C . ASN A 1 101 ? 8.288 -4.962 -9.918 1.00 97.50 101 ASN A C 1
ATOM 801 O O . ASN A 1 101 ? 8.395 -5.001 -8.685 1.00 97.50 101 ASN A O 1
ATOM 805 N N . ASN A 1 102 ? 9.196 -4.340 -10.681 1.00 96.38 102 ASN A N 1
ATOM 806 C CA . ASN A 1 102 ? 10.335 -3.610 -10.118 1.00 96.38 102 ASN A CA 1
ATOM 807 C C . ASN A 1 102 ? 9.862 -2.403 -9.308 1.00 96.38 102 ASN A C 1
ATOM 809 O O . ASN A 1 102 ? 10.297 -2.215 -8.173 1.00 96.38 102 ASN A O 1
ATOM 813 N N . ILE A 1 103 ? 8.928 -1.616 -9.845 1.00 96.75 103 ILE A N 1
ATOM 814 C CA . ILE A 1 103 ? 8.445 -0.396 -9.183 1.00 96.75 103 ILE A CA 1
ATOM 815 C C . ILE A 1 103 ? 7.580 -0.722 -7.959 1.00 96.75 103 ILE A C 1
ATOM 817 O O . ILE A 1 103 ? 7.729 -0.103 -6.905 1.00 96.75 103 ILE A O 1
ATOM 821 N N . SER A 1 104 ? 6.733 -1.751 -8.036 1.00 97.81 104 SER A N 1
ATOM 822 C CA . SER A 1 104 ? 5.953 -2.211 -6.880 1.00 97.81 104 SER A CA 1
ATOM 823 C C . SER A 1 104 ? 6.840 -2.794 -5.772 1.00 97.81 104 SER A C 1
ATOM 825 O O . SER A 1 104 ? 6.567 -2.600 -4.583 1.00 97.81 104 SER A O 1
ATOM 827 N N . THR A 1 105 ? 7.935 -3.470 -6.137 1.00 97.69 105 THR A N 1
ATOM 828 C CA . THR A 1 105 ? 8.931 -3.976 -5.182 1.00 97.69 105 THR A CA 1
ATOM 829 C C . THR A 1 105 ? 9.711 -2.835 -4.541 1.00 97.69 105 THR A C 1
ATOM 831 O O . THR A 1 105 ? 9.816 -2.812 -3.315 1.00 97.69 105 THR A O 1
ATOM 834 N N . LEU A 1 106 ? 10.159 -1.860 -5.336 1.00 96.25 106 LEU A N 1
ATOM 835 C CA . LEU A 1 106 ? 10.804 -0.630 -4.873 1.00 96.25 106 LEU A CA 1
ATOM 836 C C . LEU A 1 106 ? 9.934 0.108 -3.847 1.00 96.25 106 LEU A C 1
ATOM 838 O O . LEU A 1 106 ? 10.387 0.378 -2.737 1.00 96.25 106 LEU A O 1
ATOM 842 N N . LEU A 1 107 ? 8.660 0.357 -4.170 1.00 97.25 107 LEU A N 1
ATOM 843 C CA . LEU A 1 107 ? 7.719 1.026 -3.268 1.00 97.25 107 LEU A CA 1
ATOM 844 C C . LEU A 1 107 ? 7.559 0.268 -1.939 1.00 97.25 107 LEU A C 1
ATOM 846 O O . LEU A 1 107 ? 7.690 0.855 -0.863 1.00 97.25 107 LEU A O 1
ATOM 850 N N . LYS A 1 108 ? 7.298 -1.046 -1.998 1.00 96.31 108 LYS A N 1
ATOM 851 C CA . LYS A 1 108 ? 7.133 -1.885 -0.797 1.00 96.31 108 LYS A CA 1
ATOM 852 C C . LYS A 1 108 ? 8.388 -1.905 0.068 1.00 96.31 108 LYS A C 1
ATOM 854 O O . LYS A 1 108 ? 8.272 -1.870 1.293 1.00 96.31 108 LYS A O 1
ATOM 859 N N . GLN A 1 109 ? 9.558 -2.042 -0.553 1.00 95.38 109 GLN A N 1
ATOM 860 C CA . GLN A 1 109 ? 10.833 -2.131 0.146 1.00 95.38 109 GLN A CA 1
ATOM 861 C C . GLN A 1 109 ? 11.151 -0.807 0.835 1.00 95.38 109 GLN A C 1
ATOM 863 O O . GLN A 1 109 ? 11.380 -0.806 2.042 1.00 95.38 109 GLN A O 1
ATOM 868 N N . HIS A 1 110 ? 11.023 0.308 0.115 1.00 94.75 110 HIS A N 1
ATOM 869 C CA . HIS A 1 110 ? 11.231 1.645 0.662 1.00 94.75 110 HIS A CA 1
ATOM 870 C C . HIS A 1 110 ? 10.353 1.928 1.880 1.00 94.75 110 HIS A C 1
ATOM 872 O O . HIS A 1 110 ? 10.848 2.369 2.914 1.00 94.75 110 HIS A O 1
ATOM 878 N N . ILE A 1 111 ? 9.054 1.623 1.807 1.00 95.25 111 ILE A N 1
ATOM 879 C CA . ILE A 1 111 ? 8.147 1.808 2.948 1.00 95.25 111 ILE A CA 1
ATOM 880 C C . ILE A 1 111 ? 8.574 0.927 4.132 1.00 95.25 111 ILE A C 1
ATOM 882 O O . ILE A 1 111 ? 8.652 1.400 5.266 1.00 95.25 111 ILE A O 1
ATOM 886 N N . LYS A 1 112 ? 8.878 -0.350 3.879 1.00 93.81 112 LYS A N 1
ATOM 887 C CA . LYS A 1 112 ? 9.231 -1.319 4.923 1.00 93.81 112 LYS A CA 1
ATOM 888 C C . LYS A 1 112 ? 10.532 -0.961 5.643 1.00 93.81 112 LYS A C 1
ATOM 890 O O . LYS A 1 112 ? 10.592 -1.048 6.868 1.00 93.81 112 LYS A O 1
ATOM 895 N N . GLU A 1 113 ? 11.563 -0.583 4.892 1.00 91.50 113 GLU A N 1
ATOM 896 C CA . GLU A 1 113 ? 12.876 -0.190 5.422 1.00 91.50 113 GLU A CA 1
ATOM 897 C C . GLU A 1 113 ? 12.784 1.076 6.278 1.00 91.50 113 GLU A C 1
ATOM 899 O O . GLU A 1 113 ? 13.504 1.212 7.265 1.00 91.50 113 GLU A O 1
ATOM 904 N N . ASN A 1 114 ? 11.815 1.942 5.983 1.00 90.12 114 ASN A N 1
ATOM 905 C CA . ASN A 1 114 ? 11.516 3.148 6.745 1.00 90.12 114 ASN A CA 1
ATOM 906 C C . ASN A 1 114 ? 10.411 2.926 7.796 1.00 90.12 114 ASN A C 1
ATOM 908 O O . ASN A 1 114 ? 9.614 3.812 8.070 1.00 90.12 114 ASN A O 1
ATOM 912 N N . CYS A 1 115 ? 10.357 1.751 8.430 1.00 88.94 115 CYS A N 1
ATOM 913 C CA . CYS A 1 115 ? 9.437 1.439 9.538 1.00 88.94 115 CYS A CA 1
ATOM 914 C C . CYS A 1 115 ? 7.925 1.444 9.207 1.00 88.94 115 CYS A C 1
ATOM 916 O O . CYS A 1 115 ? 7.110 1.407 10.133 1.00 88.94 115 CYS A O 1
ATOM 918 N N . GLY A 1 116 ? 7.532 1.409 7.931 1.00 91.69 116 GLY A N 1
ATOM 919 C CA . GLY A 1 116 ? 6.133 1.336 7.501 1.00 91.69 116 GLY A CA 1
ATOM 920 C C . GLY A 1 116 ? 5.437 2.695 7.394 1.00 91.69 116 GLY A C 1
ATOM 921 O O . GLY A 1 116 ? 6.079 3.736 7.324 1.00 91.69 116 GLY A O 1
ATOM 922 N N . LEU A 1 117 ? 4.101 2.691 7.367 1.00 93.75 117 LEU A N 1
ATOM 923 C CA . LEU A 1 117 ? 3.284 3.918 7.306 1.00 93.75 117 LEU A CA 1
ATOM 924 C C . LEU A 1 117 ? 2.609 4.272 8.633 1.00 93.75 117 LEU A C 1
ATOM 926 O O . LEU A 1 117 ? 2.064 5.363 8.772 1.00 93.75 117 LEU A O 1
ATOM 930 N N . LEU A 1 118 ? 2.651 3.368 9.612 1.00 92.69 118 LEU A N 1
ATOM 931 C CA . LEU A 1 118 ? 2.054 3.569 10.927 1.00 92.69 118 LEU A CA 1
ATOM 932 C C . LEU A 1 118 ? 3.119 3.391 12.011 1.00 92.69 118 LEU A C 1
ATOM 934 O O . LEU A 1 118 ? 3.662 2.286 12.149 1.00 92.69 118 LEU A O 1
ATOM 938 N N . PRO A 1 119 ? 3.413 4.429 12.811 1.00 90.44 119 PRO A N 1
ATOM 939 C CA . PRO A 1 119 ? 4.352 4.275 13.904 1.00 90.44 119 PRO A CA 1
ATOM 940 C C . PRO A 1 119 ? 3.830 3.267 14.940 1.00 90.44 119 PRO A C 1
ATOM 942 O O . PRO A 1 119 ? 2.631 3.059 15.132 1.00 90.44 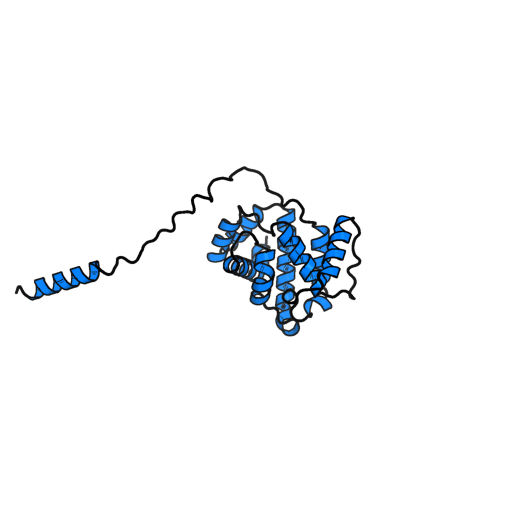119 PRO A O 1
ATOM 945 N N . LYS A 1 120 ? 4.762 2.604 15.633 1.00 89.31 120 LYS A N 1
ATOM 946 C CA . LYS A 1 120 ? 4.452 1.503 16.564 1.00 89.31 120 LYS A CA 1
ATOM 947 C C . LYS A 1 120 ? 3.488 1.906 17.689 1.00 89.31 120 LYS A C 1
ATOM 949 O O . LYS A 1 120 ? 2.758 1.056 18.190 1.00 89.31 120 LYS A O 1
ATOM 954 N N . ARG A 1 121 ? 3.500 3.175 18.102 1.00 90.62 121 ARG A N 1
ATOM 955 C CA . ARG A 1 121 ? 2.650 3.696 19.180 1.00 90.62 121 ARG A CA 1
ATOM 956 C C . ARG A 1 121 ? 1.170 3.670 18.794 1.00 90.62 121 ARG A C 1
ATOM 958 O O . ARG A 1 121 ? 0.343 3.317 19.624 1.00 90.62 121 ARG A O 1
ATOM 965 N N . GLU A 1 122 ? 0.858 4.006 17.551 1.00 94.25 122 GLU A N 1
ATOM 966 C CA . GLU A 1 122 ? -0.503 4.101 17.023 1.00 94.25 122 GLU A CA 1
ATOM 967 C C . GLU A 1 122 ? -1.028 2.741 16.521 1.00 94.25 122 GLU A C 1
ATOM 969 O O . GLU A 1 122 ? -2.228 2.570 16.320 1.00 94.25 122 GLU A O 1
ATOM 974 N N . ALA A 1 123 ? -0.156 1.736 16.378 1.00 92.94 123 ALA A N 1
ATOM 975 C CA . ALA A 1 123 ? -0.508 0.409 15.869 1.00 92.94 123 ALA A CA 1
ATOM 976 C C . ALA A 1 123 ? -1.571 -0.331 16.701 1.00 92.94 123 ALA A C 1
ATOM 978 O O . ALA A 1 123 ? -2.430 -1.007 16.136 1.00 92.94 123 ALA A O 1
ATOM 979 N N . CYS A 1 124 ? -1.531 -0.209 18.033 1.00 93.19 124 CYS A N 1
ATOM 980 C CA . CYS A 1 124 ? -2.502 -0.868 18.914 1.00 93.19 124 CYS A CA 1
ATOM 981 C C . CYS A 1 124 ? -3.906 -0.256 18.774 1.00 93.19 124 CYS A C 1
ATOM 983 O O . CYS A 1 124 ? -4.896 -0.983 18.640 1.00 93.19 124 CYS A O 1
ATOM 985 N N . ASP A 1 125 ? -3.974 1.077 18.755 1.00 96.50 125 ASP A N 1
ATOM 986 C CA . ASP A 1 125 ? -5.224 1.820 18.594 1.00 96.50 125 ASP A CA 1
ATOM 987 C C . ASP A 1 125 ? -5.822 1.549 17.210 1.00 96.50 125 ASP A C 1
ATOM 989 O O . ASP A 1 125 ? -6.985 1.159 17.111 1.00 96.50 125 ASP A O 1
ATOM 993 N N . MET A 1 126 ? -4.999 1.624 16.154 1.00 97.44 126 MET A N 1
ATOM 994 C CA . MET A 1 126 ? -5.409 1.294 14.786 1.00 97.44 126 MET A CA 1
ATOM 995 C C . MET A 1 126 ? -5.979 -0.122 14.696 1.00 97.44 126 MET A C 1
ATOM 997 O O . MET A 1 126 ? -7.058 -0.329 14.149 1.00 97.44 126 MET A O 1
ATOM 1001 N N . TYR A 1 127 ? -5.276 -1.116 15.247 1.00 96.50 127 TYR A N 1
ATOM 1002 C CA . TYR A 1 127 ? -5.746 -2.499 15.221 1.00 96.50 127 TYR A CA 1
ATOM 1003 C C . TYR A 1 127 ? -7.090 -2.659 15.943 1.00 96.50 127 TYR A C 1
ATOM 1005 O O . TYR A 1 127 ? -7.969 -3.379 15.465 1.00 96.50 127 TYR A O 1
ATOM 1013 N N . THR A 1 128 ? -7.270 -1.978 17.075 1.00 97.31 128 THR A N 1
ATOM 1014 C CA . THR A 1 128 ? -8.528 -2.003 17.832 1.00 97.31 128 THR A CA 1
ATOM 1015 C C . THR A 1 128 ? -9.670 -1.392 17.021 1.00 97.31 128 THR A C 1
ATOM 1017 O O . THR A 1 128 ? -10.718 -2.028 16.884 1.00 97.31 128 THR A O 1
ATOM 1020 N N . ALA A 1 129 ? -9.444 -0.224 16.417 1.00 97.88 129 ALA A N 1
ATOM 1021 C CA . ALA A 1 129 ? -10.411 0.462 15.564 1.00 97.88 129 ALA A CA 1
ATOM 1022 C C . ALA A 1 129 ? -10.810 -0.395 14.349 1.00 97.88 129 ALA A C 1
ATOM 1024 O O . ALA A 1 129 ? -11.994 -0.624 14.101 1.00 97.88 129 ALA A O 1
ATOM 1025 N N . VAL A 1 130 ? -9.821 -0.981 13.664 1.00 97.50 130 VAL A N 1
ATOM 1026 C CA . VAL A 1 130 ? -10.008 -1.921 12.545 1.00 97.50 130 VAL A CA 1
ATOM 1027 C C . VAL A 1 130 ? -10.835 -3.137 12.958 1.00 97.50 130 VAL A C 1
ATOM 1029 O O . VAL A 1 130 ? -11.767 -3.525 12.254 1.00 97.50 130 VAL A O 1
ATOM 1032 N N . ARG A 1 131 ? -10.528 -3.755 14.105 1.00 96.38 131 ARG A N 1
ATOM 1033 C CA . ARG A 1 131 ? -11.259 -4.930 14.616 1.00 96.38 131 ARG A CA 1
ATOM 1034 C C . ARG A 1 131 ? -12.721 -4.622 14.912 1.00 96.38 131 ARG A C 1
ATOM 1036 O O . ARG A 1 131 ? -13.562 -5.505 14.762 1.00 96.38 131 ARG A O 1
ATOM 1043 N N . GLN A 1 132 ? -13.001 -3.397 15.337 1.00 96.38 132 GLN A N 1
ATOM 1044 C CA . GLN A 1 132 ? -14.348 -2.901 15.599 1.00 96.38 132 GLN A CA 1
ATOM 1045 C C . GLN A 1 132 ? -15.034 -2.357 14.339 1.00 96.38 132 GLN A C 1
ATOM 1047 O O . GLN A 1 132 ? -16.222 -2.057 14.400 1.00 96.38 132 GLN A O 1
ATOM 1052 N N . LYS A 1 133 ? -14.313 -2.251 13.210 1.00 94.81 133 LYS A N 1
ATOM 1053 C CA . LYS A 1 133 ? -14.752 -1.554 11.990 1.00 94.81 133 LYS A CA 1
ATOM 1054 C C . LYS A 1 133 ? -15.235 -0.126 12.281 1.00 94.81 133 LYS A C 1
ATOM 1056 O O . LYS A 1 133 ? -16.195 0.345 11.682 1.00 94.81 133 LYS A O 1
ATOM 1061 N N . ASN A 1 134 ? -14.586 0.540 13.233 1.00 97.31 134 ASN A N 1
ATOM 1062 C CA . ASN A 1 134 ? -14.912 1.904 13.618 1.00 97.31 134 ASN A CA 1
ATOM 1063 C C . ASN A 1 134 ? -14.127 2.877 12.730 1.00 97.31 134 ASN A C 1
ATOM 1065 O O . ASN A 1 134 ? -12.964 3.161 13.009 1.00 97.31 134 ASN A O 1
ATOM 1069 N N . ILE A 1 135 ? -14.755 3.343 11.647 1.00 96.94 135 ILE A N 1
ATOM 1070 C CA . ILE A 1 135 ? -14.116 4.226 10.661 1.00 96.94 135 ILE A CA 1
ATOM 1071 C C . ILE A 1 135 ? -13.728 5.574 11.277 1.00 96.94 135 ILE A C 1
ATOM 1073 O O . ILE A 1 135 ? -12.642 6.069 10.998 1.00 96.94 135 ILE A O 1
ATOM 1077 N N . GLU A 1 136 ? -14.549 6.122 12.175 1.00 96.19 136 GLU A N 1
ATOM 1078 C CA . GLU A 1 136 ? -14.253 7.385 12.863 1.00 96.19 136 GLU A CA 1
ATOM 1079 C C . GLU A 1 136 ? -12.984 7.277 13.719 1.00 96.19 136 GLU A C 1
ATOM 1081 O O . GLU A 1 136 ? -12.109 8.140 13.646 1.00 96.19 136 GLU A O 1
ATOM 1086 N N . GLU A 1 137 ? -12.827 6.188 14.481 1.00 97.56 137 GLU A N 1
ATOM 1087 C CA . GLU A 1 137 ? -11.597 5.968 15.254 1.00 97.56 137 GLU A CA 1
ATOM 1088 C C . GLU A 1 137 ? -10.402 5.672 14.336 1.00 97.56 137 GLU A C 1
ATOM 1090 O O . GLU A 1 137 ? -9.298 6.116 14.633 1.00 97.56 137 GLU A O 1
ATOM 1095 N N . ILE A 1 138 ? -10.591 4.978 13.204 1.00 98.12 138 ILE A N 1
ATOM 1096 C CA . ILE A 1 138 ? -9.522 4.800 12.205 1.00 98.12 138 ILE A CA 1
ATOM 1097 C C . ILE A 1 138 ? -9.028 6.167 11.713 1.00 98.12 138 ILE A C 1
ATOM 1099 O O . ILE A 1 138 ? -7.820 6.415 11.749 1.00 98.12 138 ILE A O 1
ATOM 1103 N N . SER A 1 139 ? -9.936 7.057 11.304 1.00 97.12 139 SER A N 1
ATOM 1104 C CA . SER A 1 139 ? -9.594 8.417 10.875 1.00 97.12 139 SER A CA 1
ATOM 1105 C C . SER A 1 139 ? -8.903 9.191 11.998 1.00 97.12 139 SER A C 1
ATOM 1107 O O . SER A 1 139 ? -7.830 9.748 11.775 1.00 97.12 139 SER A O 1
ATOM 1109 N N . SER A 1 140 ? -9.414 9.114 13.232 1.00 96.75 140 SER A N 1
ATOM 1110 C CA . SER A 1 140 ? -8.772 9.746 14.391 1.00 96.75 140 SER A CA 1
ATOM 1111 C C . SER A 1 140 ? -7.356 9.220 14.644 1.00 96.75 140 SER A C 1
ATOM 1113 O O . SER A 1 140 ? -6.468 9.986 15.012 1.00 96.75 140 SER A O 1
ATOM 1115 N N . VAL A 1 141 ? -7.093 7.924 14.449 1.00 97.12 141 VAL A N 1
ATOM 1116 C CA . VAL A 1 141 ? -5.735 7.372 14.578 1.00 97.12 141 VAL A CA 1
ATOM 1117 C C . VAL A 1 141 ? -4.817 7.921 13.484 1.00 97.12 141 VAL A C 1
ATOM 1119 O O . VAL A 1 141 ? -3.667 8.252 13.778 1.00 97.12 141 VAL A O 1
ATOM 1122 N N . ILE A 1 142 ? -5.306 8.044 12.246 1.00 96.25 142 ILE A N 1
ATOM 1123 C CA . ILE A 1 142 ? -4.544 8.621 11.128 1.00 96.25 142 ILE A CA 1
ATOM 1124 C C . ILE A 1 142 ? -4.229 10.092 11.404 1.00 96.25 142 ILE A C 1
ATOM 1126 O O . ILE A 1 142 ? -3.091 10.505 11.231 1.00 96.25 142 ILE A O 1
ATOM 1130 N N . GLU A 1 143 ? -5.163 10.875 11.933 1.00 95.06 143 GLU A N 1
ATOM 1131 C CA . GLU A 1 143 ? -4.924 12.284 12.280 1.00 95.06 143 GLU A CA 1
ATOM 1132 C C . GLU A 1 143 ? -3.815 12.480 13.331 1.00 95.06 143 GLU A C 1
ATOM 1134 O O . GLU A 1 143 ? -3.198 13.546 13.397 1.00 95.06 143 GLU A O 1
ATOM 1139 N N . ARG A 1 144 ? -3.513 11.453 14.141 1.00 94.75 144 ARG A N 1
ATOM 1140 C CA . ARG A 1 144 ? -2.450 11.493 15.163 1.00 94.75 144 ARG A CA 1
ATOM 1141 C C . ARG A 1 144 ? -1.034 11.294 14.604 1.00 94.75 144 ARG A C 1
ATOM 1143 O O . ARG A 1 144 ? -0.078 11.557 15.340 1.00 94.75 144 ARG A O 1
ATOM 1150 N N . ILE A 1 145 ? -0.869 10.823 13.363 1.00 92.38 145 ILE A N 1
ATOM 1151 C CA . ILE A 1 145 ? 0.458 10.627 12.737 1.00 92.38 145 ILE A CA 1
ATOM 1152 C C . ILE A 1 145 ? 0.920 11.897 12.000 1.00 92.38 145 ILE A C 1
ATOM 1154 O O . ILE A 1 145 ? 0.148 12.838 11.832 1.00 92.38 145 ILE A O 1
ATOM 1158 N N . ALA A 1 146 ? 2.182 11.961 11.561 1.00 90.50 146 ALA A N 1
ATOM 1159 C CA . ALA A 1 146 ? 2.709 13.159 10.901 1.00 90.50 146 ALA A CA 1
ATOM 1160 C C . ALA A 1 146 ? 1.987 13.457 9.567 1.00 90.50 146 ALA A C 1
ATOM 1162 O O . ALA A 1 146 ? 1.702 12.512 8.826 1.00 90.50 146 ALA A O 1
ATOM 1163 N N . PRO A 1 147 ? 1.747 14.734 9.203 1.00 90.62 147 PRO A N 1
ATOM 1164 C CA . PRO A 1 147 ? 1.032 15.096 7.974 1.00 90.62 147 PRO A CA 1
ATOM 1165 C C . PRO A 1 147 ? 1.603 14.455 6.703 1.00 90.62 147 PRO A C 1
ATOM 1167 O O . PRO A 1 147 ? 0.855 13.983 5.850 1.00 90.62 147 PRO A O 1
ATOM 1170 N N . GLU A 1 148 ? 2.929 14.359 6.585 1.00 87.69 148 GLU A N 1
ATOM 1171 C CA . GLU A 1 148 ? 3.571 13.725 5.430 1.00 87.69 148 GLU A CA 1
ATOM 1172 C C . GLU A 1 148 ? 3.283 12.217 5.357 1.00 87.69 148 GLU A C 1
ATOM 1174 O O . GLU A 1 148 ? 3.134 11.660 4.270 1.00 87.69 148 GLU A O 1
ATOM 1179 N N . GLN A 1 149 ? 3.163 11.551 6.508 1.00 90.19 149 GLN A N 1
ATOM 1180 C CA . GLN A 1 149 ? 2.789 10.137 6.575 1.00 90.19 149 GLN A CA 1
ATOM 1181 C C . GLN A 1 149 ? 1.313 9.938 6.245 1.00 90.19 149 GLN A C 1
ATOM 1183 O O . GLN A 1 149 ? 0.983 8.971 5.566 1.00 90.19 149 GLN A O 1
ATOM 1188 N N . GLN A 1 150 ? 0.438 10.848 6.686 1.00 93.75 150 GLN A N 1
ATOM 1189 C CA . GLN A 1 150 ? -0.981 10.827 6.321 1.00 93.75 150 GLN A CA 1
ATOM 1190 C C . GLN A 1 150 ? -1.146 10.934 4.803 1.00 93.75 150 GLN A C 1
ATOM 1192 O O . GLN A 1 150 ? -1.874 10.140 4.209 1.00 93.75 150 GLN A O 1
ATOM 1197 N N . PHE A 1 151 ? -0.418 11.863 4.175 1.00 93.38 151 PHE A N 1
ATOM 1198 C CA . PHE A 1 151 ? -0.401 12.031 2.724 1.00 93.38 151 PHE A CA 1
ATOM 1199 C C . PHE A 1 151 ? 0.071 10.760 2.007 1.00 93.38 151 PHE A C 1
ATOM 1201 O O . PHE A 1 151 ? -0.620 10.258 1.124 1.00 93.38 151 PHE A O 1
ATOM 1208 N N . ILE A 1 152 ? 1.206 10.188 2.422 1.00 94.56 152 ILE A N 1
ATOM 1209 C CA . ILE A 1 152 ? 1.715 8.946 1.825 1.00 94.56 152 ILE A CA 1
ATOM 1210 C C . ILE A 1 152 ? 0.735 7.784 2.024 1.00 94.56 152 ILE A C 1
ATOM 1212 O O . ILE A 1 152 ? 0.490 7.023 1.090 1.00 94.56 152 ILE A O 1
ATOM 1216 N N . MET A 1 153 ? 0.173 7.635 3.226 1.00 96.38 153 MET A N 1
ATOM 1217 C CA . MET A 1 153 ? -0.810 6.594 3.520 1.00 96.38 153 MET A CA 1
ATOM 1218 C C . MET A 1 153 ? -2.020 6.716 2.600 1.00 96.38 153 MET A C 1
ATOM 1220 O O . MET A 1 153 ? -2.423 5.714 2.016 1.00 96.38 153 MET A O 1
ATOM 1224 N N . LYS A 1 154 ? -2.533 7.933 2.398 1.00 96.94 154 LYS A N 1
ATOM 1225 C CA . LYS A 1 154 ? -3.623 8.201 1.461 1.00 96.94 154 LYS A CA 1
ATOM 1226 C C . LYS A 1 154 ? -3.258 7.759 0.042 1.00 96.94 154 LYS A C 1
ATOM 1228 O O . LYS A 1 154 ? -3.977 6.949 -0.538 1.00 96.94 154 LYS A O 1
ATOM 1233 N N . GLU A 1 155 ? -2.130 8.223 -0.493 1.00 97.62 155 GLU A N 1
ATOM 1234 C CA . GLU A 1 155 ? -1.705 7.901 -1.864 1.00 97.62 155 GLU A CA 1
ATOM 1235 C C . GLU A 1 155 ? -1.519 6.395 -2.092 1.00 97.62 155 GLU A C 1
ATOM 1237 O O . GLU A 1 155 ? -1.981 5.850 -3.096 1.00 97.62 155 GLU A O 1
ATOM 1242 N N . VAL A 1 156 ? -0.892 5.706 -1.135 1.00 98.44 156 VAL A N 1
ATOM 1243 C CA . VAL A 1 156 ? -0.657 4.259 -1.202 1.00 98.44 156 VAL A CA 1
ATOM 1244 C C . VAL A 1 156 ? -1.964 3.470 -1.079 1.00 98.44 156 VAL A C 1
ATOM 1246 O O . VAL A 1 156 ? -2.158 2.503 -1.813 1.00 98.44 156 VAL A O 1
ATOM 1249 N N . LEU A 1 157 ? -2.884 3.872 -0.195 1.00 98.56 157 LEU A N 1
ATOM 1250 C CA . LEU A 1 157 ? -4.182 3.204 -0.056 1.00 98.56 157 LEU A CA 1
ATOM 1251 C C . LEU A 1 157 ? -5.056 3.385 -1.304 1.00 98.56 157 LEU A C 1
ATOM 1253 O O . LEU A 1 157 ? -5.668 2.414 -1.747 1.00 98.56 157 LEU A O 1
ATOM 1257 N N . TYR A 1 158 ? -5.071 4.577 -1.908 1.00 98.62 158 TYR A N 1
ATOM 1258 C CA . TYR A 1 158 ? -5.776 4.796 -3.174 1.00 98.62 158 TYR A CA 1
ATOM 1259 C C . TYR A 1 158 ? -5.150 4.016 -4.331 1.00 98.62 158 TYR A C 1
ATOM 1261 O O . TYR A 1 158 ? -5.888 3.445 -5.125 1.00 98.62 158 TYR A O 1
ATOM 1269 N N . LEU A 1 159 ? -3.816 3.921 -4.403 1.00 98.75 159 LEU A N 1
ATOM 1270 C CA . LEU A 1 159 ? -3.156 3.038 -5.369 1.00 98.75 159 LEU A CA 1
ATOM 1271 C C . LEU A 1 159 ? -3.617 1.585 -5.199 1.00 98.75 159 LEU A C 1
ATOM 1273 O O . LEU A 1 159 ? -3.957 0.925 -6.174 1.00 98.75 159 LEU A O 1
ATOM 1277 N N . PHE A 1 160 ? -3.640 1.072 -3.969 1.00 98.81 160 PHE A N 1
ATOM 1278 C CA . PHE A 1 160 ? -4.072 -0.302 -3.720 1.00 98.81 160 PHE A CA 1
ATOM 1279 C C . PHE A 1 160 ? -5.545 -0.539 -4.045 1.00 98.81 160 PHE A C 1
ATOM 1281 O O . PHE A 1 160 ? -5.872 -1.612 -4.549 1.00 98.81 160 PHE A O 1
ATOM 1288 N N . LYS A 1 161 ? -6.416 0.441 -3.787 1.00 98.69 161 LYS A N 1
ATOM 1289 C CA . LYS A 1 161 ? -7.813 0.387 -4.228 1.00 98.69 161 LYS A CA 1
ATOM 1290 C C . LYS A 1 161 ? -7.903 0.310 -5.752 1.00 98.69 161 LYS A C 1
ATOM 1292 O O . LYS A 1 161 ? -8.573 -0.563 -6.280 1.00 98.69 161 LYS A O 1
ATOM 1297 N N . GLU A 1 162 ? -7.190 1.176 -6.461 1.00 98.62 162 GLU A N 1
ATOM 1298 C CA . GLU A 1 162 ? -7.221 1.211 -7.925 1.00 98.62 162 GLU A CA 1
ATOM 1299 C C . GLU A 1 162 ? -6.688 -0.095 -8.538 1.00 98.62 162 GLU A C 1
ATOM 1301 O O . GLU A 1 162 ? -7.262 -0.630 -9.484 1.00 98.62 162 GLU A O 1
ATOM 1306 N N . VAL A 1 163 ? -5.645 -0.686 -7.947 1.00 98.75 163 VAL A N 1
ATOM 1307 C CA . VAL A 1 163 ? -5.169 -2.026 -8.324 1.00 98.75 163 VAL A CA 1
ATOM 1308 C C . VAL A 1 163 ? -6.253 -3.079 -8.095 1.00 98.75 163 VAL A C 1
ATOM 1310 O O . VAL A 1 163 ? -6.472 -3.909 -8.977 1.00 98.75 163 VAL A O 1
ATOM 1313 N N . SER A 1 164 ? -6.960 -3.060 -6.960 1.00 98.50 164 SER A N 1
ATOM 1314 C CA . SER A 1 164 ? -8.006 -4.057 -6.703 1.00 98.50 164 SER A CA 1
ATOM 1315 C C . SER A 1 164 ? -9.231 -3.901 -7.602 1.00 98.50 164 SER A C 1
ATOM 1317 O O . SER A 1 164 ? -9.864 -4.897 -7.947 1.00 98.50 164 SER A O 1
ATOM 1319 N N . GLU A 1 165 ? -9.525 -2.693 -8.080 1.00 98.44 165 GLU A N 1
ATOM 1320 C CA . GLU A 1 165 ? -10.570 -2.448 -9.082 1.00 98.44 165 GLU A CA 1
ATOM 1321 C C . GLU A 1 165 ? -10.250 -3.097 -10.446 1.00 98.44 165 GLU A C 1
ATOM 1323 O O . GLU A 1 165 ? -11.165 -3.426 -11.206 1.00 98.44 165 GLU A O 1
ATOM 1328 N N . HIS A 1 166 ? -8.971 -3.378 -10.723 1.00 98.50 166 HIS A N 1
ATOM 1329 C CA . HIS A 1 166 ? -8.494 -4.062 -11.933 1.00 98.50 166 HIS A CA 1
ATOM 1330 C C . HIS A 1 166 ? -8.277 -5.579 -11.744 1.00 98.50 166 HIS A C 1
ATOM 1332 O O . HIS A 1 166 ? -7.693 -6.239 -12.609 1.00 98.50 166 HIS A O 1
ATOM 1338 N N . GLU A 1 167 ? -8.806 -6.168 -10.662 1.00 98.19 167 GLU A N 1
ATOM 1339 C CA . GLU A 1 167 ? -8.682 -7.595 -10.303 1.00 98.19 167 GLU A CA 1
ATOM 1340 C C . GLU A 1 167 ? -8.938 -8.564 -11.471 1.00 98.19 167 GLU A C 1
ATOM 1342 O O . GLU A 1 167 ? -8.298 -9.613 -11.576 1.00 98.19 167 GLU A O 1
ATOM 1347 N N . LYS A 1 168 ? -9.880 -8.244 -12.365 1.00 98.25 168 LYS A N 1
ATOM 1348 C CA . LYS A 1 168 ? -10.227 -9.118 -13.497 1.00 98.25 168 LYS A CA 1
ATOM 1349 C C . LYS A 1 168 ? -9.042 -9.362 -14.433 1.00 98.25 168 LYS A C 1
ATOM 1351 O O . LYS A 1 168 ? -8.940 -10.458 -14.990 1.00 98.25 168 LYS A O 1
ATOM 1356 N N . GLU A 1 169 ? -8.161 -8.378 -14.578 1.00 98.19 169 GLU A N 1
ATOM 1357 C CA . GLU A 1 169 ? -6.958 -8.443 -15.407 1.00 98.19 169 GLU A CA 1
ATOM 1358 C C . GLU A 1 169 ? -5.757 -8.859 -14.553 1.00 98.19 169 GLU A C 1
ATOM 1360 O O . GLU A 1 169 ? -5.199 -9.932 -14.774 1.00 98.19 169 GLU A O 1
ATOM 1365 N N . ASN A 1 170 ? -5.443 -8.093 -13.505 1.00 98.44 170 ASN A N 1
ATOM 1366 C CA . ASN A 1 170 ? -4.224 -8.289 -12.717 1.00 98.44 170 ASN A CA 1
ATOM 1367 C C . ASN A 1 170 ? -4.295 -9.420 -11.669 1.00 98.44 170 ASN A C 1
ATOM 1369 O O . ASN A 1 170 ? -3.274 -9.792 -11.096 1.00 98.44 170 ASN A O 1
ATOM 1373 N N . LYS A 1 171 ? -5.477 -9.988 -11.397 1.00 98.50 171 LYS A N 1
ATOM 1374 C CA . LYS A 1 171 ? -5.719 -11.065 -10.409 1.00 98.50 171 LYS A CA 1
ATOM 1375 C C . LYS A 1 171 ? -5.427 -10.692 -8.949 1.00 98.50 171 LYS A C 1
ATOM 1377 O O . LYS A 1 171 ? -5.245 -11.579 -8.112 1.00 98.50 171 LYS A O 1
ATOM 1382 N N . MET A 1 172 ? -5.401 -9.403 -8.624 1.00 98.38 172 MET A N 1
ATOM 1383 C CA . MET A 1 172 ? -5.052 -8.880 -7.304 1.00 98.38 172 MET A CA 1
ATOM 1384 C C . MET A 1 172 ? -6.252 -8.224 -6.617 1.00 98.38 172 MET A C 1
ATOM 1386 O O . MET A 1 172 ? -6.400 -7.010 -6.624 1.00 98.38 172 MET A O 1
ATOM 1390 N N . CYS A 1 173 ? -7.086 -9.022 -5.947 1.00 98.50 173 CYS A N 1
ATOM 1391 C CA . CYS A 1 173 ? -8.143 -8.499 -5.073 1.00 98.50 173 CYS A CA 1
ATOM 1392 C C . CYS A 1 173 ? -7.565 -7.829 -3.809 1.00 98.50 173 CYS A C 1
ATOM 1394 O O . CYS A 1 173 ? -6.413 -8.076 -3.434 1.00 98.50 173 CYS A O 1
ATOM 1396 N N . THR A 1 174 ? -8.376 -7.070 -3.057 1.00 98.50 174 THR A N 1
ATOM 1397 C CA . THR A 1 174 ? -7.917 -6.411 -1.815 1.00 98.50 174 THR A CA 1
ATOM 1398 C C . THR A 1 174 ? -7.270 -7.388 -0.825 1.00 98.50 174 THR A C 1
ATOM 1400 O O . THR A 1 174 ? -6.269 -7.067 -0.188 1.00 98.50 174 THR A O 1
ATOM 1403 N N . GLY A 1 175 ? -7.803 -8.609 -0.695 1.00 98.44 175 GLY A N 1
ATOM 1404 C CA . GLY A 1 175 ? -7.223 -9.630 0.185 1.00 98.44 175 GLY A CA 1
ATOM 1405 C C . GLY A 1 175 ? -5.844 -10.116 -0.278 1.00 98.44 175 GLY A C 1
ATOM 1406 O O . GLY A 1 175 ? -4.960 -10.342 0.554 1.00 98.44 175 GLY A O 1
ATOM 1407 N N . ALA A 1 176 ? -5.636 -10.232 -1.593 1.00 98.50 176 ALA A N 1
ATOM 1408 C CA . ALA A 1 176 ? -4.348 -10.603 -2.170 1.00 98.50 176 ALA A CA 1
ATOM 1409 C C . ALA A 1 176 ? -3.317 -9.490 -1.940 1.00 98.50 176 ALA A C 1
ATOM 1411 O O . ALA A 1 176 ? -2.238 -9.762 -1.414 1.00 98.50 176 ALA A O 1
ATOM 1412 N N . ILE A 1 177 ? -3.687 -8.234 -2.212 1.00 98.75 177 ILE A N 1
ATOM 1413 C CA . ILE A 1 177 ? -2.840 -7.060 -1.945 1.00 98.75 177 ILE A CA 1
ATOM 1414 C C . ILE A 1 177 ? -2.482 -6.987 -0.460 1.00 98.75 177 ILE A C 1
ATOM 1416 O O . ILE A 1 177 ? -1.311 -6.859 -0.107 1.00 98.75 177 ILE A O 1
ATOM 1420 N N . ALA A 1 178 ? -3.470 -7.135 0.425 1.00 98.62 178 ALA A N 1
ATOM 1421 C CA . ALA A 1 178 ? -3.254 -7.129 1.864 1.00 98.62 178 ALA A CA 1
ATOM 1422 C C . ALA A 1 178 ? -2.254 -8.204 2.305 1.00 98.62 178 ALA A C 1
ATOM 1424 O O . ALA A 1 178 ? -1.375 -7.925 3.116 1.00 98.62 178 ALA A O 1
ATOM 1425 N N . THR A 1 179 ? -2.341 -9.405 1.733 1.00 98.44 179 THR A N 1
ATOM 1426 C CA . THR A 1 179 ? -1.409 -10.501 2.025 1.00 98.44 179 THR A CA 1
ATOM 1427 C C . THR A 1 179 ? 0.008 -10.203 1.544 1.00 98.44 179 THR A C 1
ATOM 1429 O O . THR A 1 179 ? 0.972 -10.492 2.251 1.00 98.44 179 THR A O 1
ATOM 1432 N N . SER A 1 180 ? 0.146 -9.607 0.360 1.00 98.31 180 SER A N 1
ATOM 1433 C CA . SER A 1 180 ? 1.443 -9.291 -0.243 1.00 98.31 180 SER A CA 1
ATOM 1434 C C . SER A 1 180 ? 2.126 -8.064 0.369 1.00 98.31 180 SER A C 1
ATOM 1436 O O . SER A 1 180 ? 3.355 -8.006 0.410 1.00 98.31 180 SER A O 1
ATOM 1438 N N . CYS A 1 181 ? 1.352 -7.086 0.845 1.00 98.50 181 CYS A N 1
ATOM 1439 C CA . CYS A 1 181 ? 1.857 -5.777 1.266 1.00 98.50 181 CYS A CA 1
ATOM 1440 C C . CYS A 1 181 ? 1.757 -5.528 2.775 1.00 98.50 181 CYS A C 1
ATOM 1442 O O . CYS A 1 181 ? 2.451 -4.644 3.275 1.00 98.50 181 CYS A O 1
ATOM 1444 N N . GLY A 1 182 ? 0.938 -6.282 3.518 1.00 98.00 182 GLY A N 1
ATOM 1445 C CA . GLY A 1 182 ? 0.593 -5.985 4.912 1.00 98.00 182 GLY A CA 1
ATOM 1446 C C . GLY A 1 182 ? 1.811 -5.717 5.796 1.00 98.00 182 GLY A C 1
ATOM 1447 O O . GLY A 1 182 ? 1.903 -4.659 6.414 1.00 98.00 182 GLY A O 1
ATOM 1448 N N . LEU A 1 183 ? 2.793 -6.623 5.795 1.00 97.19 183 LEU A N 1
ATOM 1449 C CA . LEU A 1 183 ? 4.022 -6.476 6.589 1.00 97.19 183 LEU A CA 1
ATOM 1450 C C . LEU A 1 183 ? 4.971 -5.377 6.096 1.00 97.19 183 LEU A C 1
ATOM 1452 O O . LEU A 1 183 ? 5.830 -4.944 6.861 1.00 97.19 183 LEU A O 1
ATOM 1456 N N . SER A 1 184 ? 4.858 -4.943 4.841 1.00 96.81 184 SER A N 1
ATOM 1457 C CA . SER A 1 184 ? 5.608 -3.780 4.364 1.00 96.81 184 SER A CA 1
ATOM 1458 C C . SER A 1 184 ? 5.002 -2.490 4.902 1.00 96.81 184 SER A C 1
ATOM 1460 O O . SER A 1 184 ? 5.735 -1.615 5.348 1.00 96.81 184 SER A O 1
ATOM 1462 N N . ILE A 1 185 ? 3.671 -2.391 4.911 1.00 96.88 185 ILE A N 1
ATOM 1463 C CA . ILE A 1 185 ? 2.956 -1.192 5.363 1.00 96.88 185 ILE A CA 1
ATOM 1464 C C . ILE A 1 185 ? 2.923 -1.093 6.896 1.00 96.88 185 ILE A C 1
ATOM 1466 O O . ILE A 1 185 ? 3.100 -0.007 7.450 1.00 96.88 185 ILE A O 1
ATOM 1470 N N . PHE A 1 186 ? 2.741 -2.219 7.590 1.00 96.12 186 PHE A N 1
ATOM 1471 C CA . PHE A 1 186 ? 2.605 -2.297 9.048 1.00 96.12 186 PHE A CA 1
ATOM 1472 C C . PHE A 1 186 ? 3.587 -3.318 9.653 1.00 96.12 186 PHE A C 1
ATOM 1474 O O . PHE A 1 186 ? 3.168 -4.347 10.188 1.00 96.12 186 PHE A O 1
ATOM 1481 N N . PRO A 1 187 ? 4.908 -3.057 9.612 1.00 94.56 187 PRO A N 1
ATOM 1482 C CA . PRO A 1 187 ? 5.923 -4.007 10.076 1.00 94.56 187 PRO A CA 1
ATOM 1483 C C . PRO A 1 187 ? 5.930 -4.213 11.601 1.00 94.56 187 PRO A C 1
ATOM 1485 O O . PRO A 1 187 ? 6.570 -5.135 12.101 1.00 94.56 187 PRO A O 1
ATOM 1488 N N . SER A 1 188 ? 5.245 -3.352 12.360 1.00 92.81 188 SER A N 1
ATOM 1489 C CA . SER A 1 188 ? 5.212 -3.376 13.827 1.00 92.81 188 SER A CA 1
ATOM 1490 C C . SER A 1 188 ? 4.185 -4.350 14.422 1.00 92.81 188 SER A C 1
ATOM 1492 O O . SER A 1 188 ? 4.157 -4.525 15.643 1.00 92.81 188 SER A O 1
ATOM 1494 N N . VAL A 1 189 ? 3.363 -4.999 13.589 1.00 94.00 189 VAL A N 1
ATOM 1495 C CA . VAL A 1 189 ? 2.353 -5.987 13.999 1.00 94.00 189 VAL A CA 1
ATOM 1496 C C . VAL A 1 189 ? 2.589 -7.333 13.303 1.00 94.00 189 VAL A C 1
ATOM 1498 O O . VAL A 1 189 ? 3.344 -7.431 12.339 1.00 94.00 189 VAL A O 1
ATOM 1501 N N . ASN A 1 190 ? 1.960 -8.406 13.793 1.00 95.81 190 ASN A N 1
ATOM 1502 C CA . ASN A 1 190 ? 2.067 -9.716 13.140 1.00 95.81 190 ASN A CA 1
ATOM 1503 C C . ASN A 1 190 ? 1.364 -9.727 11.767 1.00 95.81 190 ASN A C 1
ATOM 1505 O O . ASN A 1 190 ? 0.467 -8.922 11.518 1.00 95.81 190 ASN A O 1
ATOM 1509 N N . ALA A 1 191 ? 1.729 -10.684 10.909 1.00 96.31 191 ALA A N 1
ATOM 1510 C CA . ALA A 1 191 ? 1.235 -10.769 9.532 1.00 96.31 191 ALA A CA 1
ATOM 1511 C C . ALA A 1 191 ? -0.299 -10.788 9.428 1.00 96.31 191 ALA A C 1
ATOM 1513 O O . ALA A 1 191 ? -0.869 -10.050 8.634 1.00 96.31 191 ALA A O 1
ATOM 1514 N N . GLY A 1 192 ? -0.984 -11.578 10.261 1.00 97.12 192 GLY A N 1
ATOM 1515 C CA . GLY A 1 192 ? -2.447 -11.658 10.232 1.00 97.12 192 GLY A CA 1
ATOM 1516 C C . GLY A 1 192 ? -3.111 -10.316 10.547 1.00 97.12 192 GLY A C 1
ATOM 1517 O O . GLY A 1 192 ? -4.036 -9.900 9.851 1.00 97.12 192 GLY A O 1
ATOM 1518 N N . ASN A 1 193 ? -2.596 -9.605 11.552 1.00 97.00 193 ASN A N 1
ATOM 1519 C CA . ASN A 1 193 ? -3.086 -8.280 11.919 1.00 97.00 193 ASN A CA 1
ATOM 1520 C C . ASN A 1 193 ? -2.758 -7.239 10.845 1.00 97.00 193 ASN A C 1
ATOM 1522 O O . ASN A 1 193 ? -3.630 -6.446 10.504 1.00 97.00 193 ASN A O 1
ATOM 1526 N N . ALA A 1 194 ? -1.546 -7.268 10.285 1.00 97.94 194 ALA A N 1
ATOM 1527 C CA . ALA A 1 194 ? -1.132 -6.359 9.219 1.00 97.94 194 ALA A CA 1
ATOM 1528 C C . ALA A 1 194 ? -2.030 -6.504 7.981 1.00 97.94 194 ALA A C 1
ATOM 1530 O O . ALA A 1 194 ? -2.504 -5.509 7.435 1.00 97.94 194 ALA A O 1
ATOM 1531 N N . ASN A 1 195 ? -2.318 -7.747 7.586 1.00 98.44 195 ASN A N 1
ATOM 1532 C CA . ASN A 1 195 ? -3.186 -8.052 6.454 1.00 98.44 195 ASN A CA 1
ATOM 1533 C C . ASN A 1 195 ? -4.627 -7.602 6.734 1.00 98.44 195 ASN A C 1
ATOM 1535 O O . ASN A 1 195 ? -5.254 -6.977 5.884 1.00 98.44 195 ASN A O 1
ATOM 1539 N N . LEU A 1 196 ? -5.156 -7.875 7.933 1.00 98.31 196 LEU A N 1
ATOM 1540 C CA . LEU A 1 196 ? -6.496 -7.422 8.316 1.00 98.31 196 LEU A CA 1
ATOM 1541 C C . LEU A 1 196 ? -6.604 -5.892 8.280 1.00 98.31 196 LEU A C 1
ATOM 1543 O O . LEU A 1 196 ? -7.550 -5.364 7.701 1.00 98.31 196 LEU A O 1
ATOM 1547 N N . MET A 1 197 ? -5.634 -5.195 8.875 1.00 98.31 197 MET A N 1
ATOM 1548 C CA . MET A 1 197 ? -5.567 -3.734 8.876 1.00 98.31 197 MET A CA 1
ATOM 1549 C C . MET A 1 197 ? -5.536 -3.190 7.455 1.00 98.31 197 MET A C 1
ATOM 1551 O O . MET A 1 197 ? -6.401 -2.398 7.098 1.00 98.31 197 MET A O 1
ATOM 1555 N N . LEU A 1 198 ? -4.604 -3.660 6.624 1.00 98.62 198 LEU A N 1
ATOM 1556 C CA . LEU A 1 198 ? -4.469 -3.167 5.258 1.00 98.62 198 LEU A CA 1
ATOM 1557 C C . LEU A 1 198 ? -5.733 -3.420 4.431 1.00 98.62 198 LEU A C 1
ATOM 1559 O O . LEU A 1 198 ? -6.191 -2.518 3.739 1.00 98.62 198 LEU A O 1
ATOM 1563 N N . LYS A 1 199 ? -6.341 -4.605 4.556 1.00 98.62 199 LYS A N 1
ATOM 1564 C CA . LYS A 1 199 ? -7.587 -4.925 3.853 1.00 98.62 199 LYS A CA 1
ATOM 1565 C C . LYS A 1 199 ? -8.712 -3.957 4.224 1.00 98.62 199 LYS A C 1
ATOM 1567 O O . LYS A 1 199 ? -9.344 -3.401 3.336 1.00 98.62 199 LYS A O 1
ATOM 1572 N N . ILE A 1 200 ? -8.957 -3.759 5.522 1.00 98.50 200 ILE A N 1
ATOM 1573 C CA . ILE A 1 200 ? -10.033 -2.877 5.998 1.00 98.50 200 ILE A CA 1
ATOM 1574 C C . ILE A 1 200 ? -9.776 -1.427 5.587 1.00 98.50 200 ILE A C 1
ATOM 1576 O O . ILE A 1 200 ? -10.714 -0.746 5.188 1.00 98.50 200 ILE A O 1
ATOM 1580 N N . LEU A 1 201 ? -8.525 -0.968 5.631 1.00 98.50 201 LEU A N 1
ATOM 1581 C CA . LEU A 1 201 ? -8.178 0.382 5.193 1.00 98.50 201 LEU A CA 1
ATOM 1582 C C . LEU A 1 201 ? -8.431 0.588 3.696 1.00 98.50 201 LEU A C 1
ATOM 1584 O O . LEU A 1 201 ? -9.000 1.609 3.330 1.00 98.50 201 LEU A O 1
ATOM 1588 N N . ILE A 1 202 ? -8.064 -0.371 2.840 1.00 98.62 202 ILE A N 1
ATOM 1589 C CA . ILE A 1 202 ? -8.328 -0.281 1.394 1.00 98.62 202 ILE A CA 1
ATOM 1590 C C . ILE A 1 202 ? -9.838 -0.303 1.120 1.00 98.62 202 ILE A C 1
ATOM 1592 O O . ILE A 1 202 ? -10.337 0.558 0.401 1.00 98.62 202 ILE A O 1
ATOM 1596 N N . ASP A 1 203 ? -10.573 -1.242 1.727 1.00 98.31 203 ASP A N 1
ATOM 1597 C CA . ASP A 1 203 ? -12.018 -1.403 1.502 1.00 98.31 203 ASP A CA 1
ATOM 1598 C C . ASP A 1 203 ? -12.838 -0.164 1.922 1.00 98.31 203 ASP A C 1
ATOM 1600 O O . ASP A 1 203 ? -13.949 0.019 1.436 1.00 98.31 203 ASP A O 1
ATOM 1604 N N . ASN A 1 204 ? -12.311 0.674 2.825 1.00 98.06 204 ASN A N 1
ATOM 1605 C CA . ASN A 1 204 ? -13.012 1.840 3.377 1.00 98.06 204 ASN A CA 1
ATOM 1606 C C . ASN A 1 204 ? -12.264 3.162 3.122 1.00 98.06 204 ASN A C 1
ATOM 1608 O O . ASN A 1 204 ? -12.560 4.163 3.771 1.00 98.06 204 ASN A O 1
ATOM 1612 N N . VAL A 1 205 ? -11.294 3.197 2.198 1.00 97.88 205 VAL A N 1
ATOM 1613 C CA . VAL A 1 205 ? -10.424 4.374 1.990 1.00 97.88 205 VAL A CA 1
ATOM 1614 C C . VAL A 1 205 ? -11.215 5.641 1.652 1.00 97.88 205 VAL A C 1
ATOM 1616 O O . VAL A 1 205 ? -10.890 6.716 2.155 1.00 97.88 205 VAL A O 1
ATOM 1619 N N . ASP A 1 206 ? -12.299 5.521 0.880 1.00 97.12 206 ASP A N 1
ATOM 1620 C CA . ASP A 1 206 ? -13.158 6.664 0.557 1.00 97.12 206 ASP A CA 1
ATOM 1621 C C . ASP A 1 206 ? -13.832 7.223 1.814 1.00 97.12 206 ASP A C 1
ATOM 1623 O O . ASP A 1 206 ? -13.956 8.430 1.962 1.00 97.12 206 ASP A O 1
ATOM 1627 N N . GLU A 1 207 ? -14.278 6.362 2.732 1.00 96.69 207 GLU A N 1
ATOM 1628 C CA . GLU A 1 207 ? -14.934 6.781 3.976 1.00 96.69 207 GLU A CA 1
ATOM 1629 C C . GLU A 1 207 ? -13.949 7.375 4.977 1.00 96.69 207 GLU A C 1
ATOM 1631 O O . GLU A 1 207 ? -14.260 8.374 5.620 1.00 96.69 207 GLU A O 1
ATOM 1636 N N . ILE A 1 208 ? -12.747 6.806 5.055 1.00 96.62 208 ILE A N 1
ATOM 1637 C CA . ILE A 1 208 ? -11.675 7.275 5.935 1.00 96.62 208 ILE A CA 1
ATOM 1638 C C . ILE A 1 208 ? -11.260 8.712 5.588 1.00 96.62 208 ILE A C 1
ATOM 1640 O O . ILE A 1 208 ? -11.015 9.509 6.494 1.00 96.62 208 ILE A O 1
ATOM 1644 N N . TYR A 1 209 ? -11.199 9.047 4.293 1.00 94.38 209 TYR A N 1
ATOM 1645 C CA . TYR A 1 209 ? -10.716 10.338 3.781 1.00 94.38 209 TYR A CA 1
ATOM 1646 C C . TYR A 1 209 ? -11.822 11.239 3.202 1.00 94.38 209 TYR A C 1
ATOM 1648 O O . TYR A 1 209 ? -11.529 12.117 2.391 1.00 94.38 209 TYR A O 1
ATOM 1656 N N . LYS A 1 210 ? -13.084 11.031 3.595 1.00 85.88 210 LYS A N 1
ATOM 1657 C CA . LYS A 1 210 ? -14.248 11.824 3.146 1.00 85.88 210 LYS A CA 1
ATOM 1658 C C . LYS A 1 210 ? -14.313 13.249 3.730 1.00 85.88 210 LYS A C 1
ATOM 1660 O O . LYS A 1 210 ? -15.245 13.974 3.390 1.00 85.88 210 LYS A O 1
ATOM 1665 N N . GLN A 1 211 ? -13.379 13.614 4.611 1.00 57.25 211 GLN A N 1
ATOM 1666 C CA . GLN A 1 211 ? -13.354 14.870 5.371 1.00 57.25 211 GLN A CA 1
ATOM 1667 C C . GLN A 1 211 ? -12.483 15.938 4.706 1.00 57.25 211 GLN A C 1
ATOM 1669 O O . GLN A 1 211 ? -11.360 15.596 4.266 1.00 57.25 211 GLN A O 1
#

Radius of gyration: 23.74 Å; chains: 1; bounding box: 61×54×71 Å